Protein AF-A0A5J9UPJ2-F1 (afdb_monomer)

InterPro domains:
  IPR001810 F-box domain [PF12937] (8-44)
  IPR005174 KIB1-4, beta-propeller [PF03478] (71-139)
  IPR036047 F-box-like domain superfamily [SSF81383] (5-62)

Radius of gyration: 21.38 Å; Cα contacts (8 Å, |Δi|>4): 273; chains: 1; bounding box: 47×38×75 Å

Solvent-accessible surface area (backbone atoms only — not comparable to full-atom values): 10793 Å² total; per-residue (Å²): 133,81,81,78,72,81,67,75,76,76,54,58,64,70,59,48,29,55,54,51,66,74,45,52,73,72,53,45,56,56,47,40,67,72,42,72,60,46,30,53,26,54,65,73,45,75,53,72,90,72,83,67,67,82,61,49,76,48,64,62,90,85,49,92,49,74,36,46,33,39,38,35,31,73,89,74,73,45,76,46,82,36,68,44,56,84,77,31,69,87,71,34,49,82,69,49,72,57,69,71,31,34,38,28,24,44,70,76,36,29,39,31,39,36,26,73,83,71,36,48,72,45,77,50,76,49,57,63,72,41,94,48,33,46,78,48,66,49,100,86,67,48,60,31,33,40,34,54,75,85,57,98,53,100,58,88,66,81,58,49,76,30,50,27,70,56,42,40,47,65,76,67,63,61,68,73,97,76,132

Mean predicted aligned error: 8.74 Å

Secondary structure (DSSP, 8-state):
-------GGGS-HHHHHHHHHTS-HHHHHHHTTT-HHHHHHHHT---------PPEEE--TT-S-TTEEEEEETTTTEEEEEEPPSSPGGGSEEEEEETTEEEEE-TT--EEEE-TTT--EEEPPPGGGSTTEEEEE-TT--EEEEE----SSS--PPPEEEEHHHHHHHHHS---S--

Foldseek 3Di:
DDPPDPPPLPDDLVVLLVVLQPDDPVVLLVQLPPDDSSVVSSVVDQHDPPPDQDWDKADDPPPPDQFWIWIAGPVVRDIDIFGADPPGQVQWDFQDDDRQWTWTAHLQRWIKIARRSNNDIDTDPGPCVPPQWDWDADPVRFIKIFGFDPDPDPDRDGTDIDGRVVVNCVVRVDDDPDD

Sequence (179 aa):
MAAAFPDWAGLPPEMLVTVMQSLGFPDLFRAGTVCASWHAACADVRFPITDASPCLLYSARDDNDASTATLYSPSSGANFRVRLPDPPLRSRALVGSAHGWLATADEASNLHLVNPLTGAQLALPPVTALYHVESFLDDAGNLMYRVQENGYLDNEEDPVLYPAQELRLVLYYSLPPYI

Structure (mmCIF, N/CA/C/O backbone):
data_AF-A0A5J9UPJ2-F1
#
_entry.id   AF-A0A5J9UPJ2-F1
#
loop_
_atom_site.group_PDB
_atom_site.id
_atom_site.type_symbol
_atom_site.label_atom_id
_atom_site.label_alt_id
_atom_site.label_comp_id
_atom_site.label_asym_id
_atom_site.label_entity_id
_atom_site.label_seq_id
_atom_site.pdbx_PDB_ins_code
_atom_site.Cartn_x
_atom_site.Cartn_y
_atom_site.Cartn_z
_atom_site.occupancy
_atom_site.B_iso_or_equiv
_atom_site.auth_seq_id
_atom_site.auth_comp_id
_atom_site.auth_asym_id
_atom_site.auth_atom_id
_atom_site.pdbx_PDB_model_num
ATOM 1 N N . MET A 1 1 ? -27.94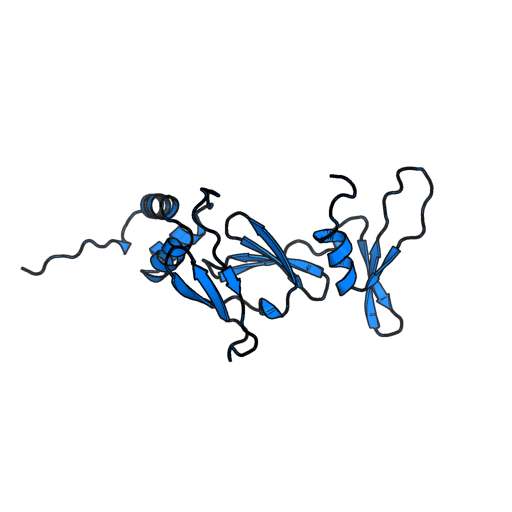0 -10.641 41.178 1.00 41.84 1 MET A N 1
ATOM 2 C CA . MET A 1 1 ? -28.480 -10.209 39.873 1.00 41.84 1 MET A CA 1
ATOM 3 C C . MET A 1 1 ? -27.283 -9.770 39.047 1.00 41.84 1 MET A C 1
ATOM 5 O O . MET A 1 1 ? -26.666 -8.778 39.407 1.00 41.84 1 MET A O 1
ATOM 9 N N . ALA A 1 2 ? -26.839 -10.576 38.080 1.00 46.69 2 ALA A N 1
ATOM 10 C CA . ALA A 1 2 ? -25.716 -10.193 37.225 1.00 46.69 2 ALA A CA 1
ATOM 11 C C . ALA A 1 2 ? -26.192 -9.066 36.301 1.00 46.69 2 ALA A C 1
ATOM 13 O O . ALA A 1 2 ? -27.260 -9.193 35.703 1.00 46.69 2 ALA A O 1
ATOM 14 N N . ALA A 1 3 ? -25.455 -7.958 36.231 1.00 51.34 3 ALA A N 1
ATOM 15 C CA . ALA A 1 3 ? -25.744 -6.911 35.263 1.00 51.34 3 ALA A CA 1
ATOM 16 C C . ALA A 1 3 ? -25.611 -7.522 33.862 1.00 51.34 3 ALA A C 1
ATOM 18 O O . ALA A 1 3 ? -24.533 -7.984 33.490 1.00 51.34 3 ALA A O 1
ATOM 19 N N . ALA A 1 4 ? -26.716 -7.585 33.118 1.00 65.19 4 ALA A N 1
ATOM 20 C CA . ALA A 1 4 ? -26.668 -7.908 31.703 1.00 65.19 4 ALA A CA 1
ATOM 21 C C . ALA A 1 4 ? -25.923 -6.756 31.027 1.00 65.19 4 ALA A C 1
ATOM 23 O O . ALA A 1 4 ? -26.434 -5.637 30.959 1.00 65.19 4 ALA A O 1
ATOM 24 N N . PHE A 1 5 ? -24.679 -6.999 30.621 1.00 63.06 5 PHE A N 1
ATOM 25 C CA . PHE A 1 5 ? -23.947 -6.028 29.825 1.00 63.06 5 PHE A CA 1
ATOM 26 C C . PHE A 1 5 ? -24.731 -5.796 28.528 1.00 63.06 5 PHE A C 1
ATOM 28 O O . PHE A 1 5 ? -25.171 -6.776 27.921 1.00 63.06 5 PHE A O 1
ATOM 35 N N . PRO A 1 6 ? -24.946 -4.535 28.116 1.00 70.31 6 PRO A N 1
ATOM 36 C CA . PRO A 1 6 ? -25.567 -4.256 26.832 1.00 70.31 6 PRO A CA 1
ATOM 37 C C . PRO A 1 6 ? -24.761 -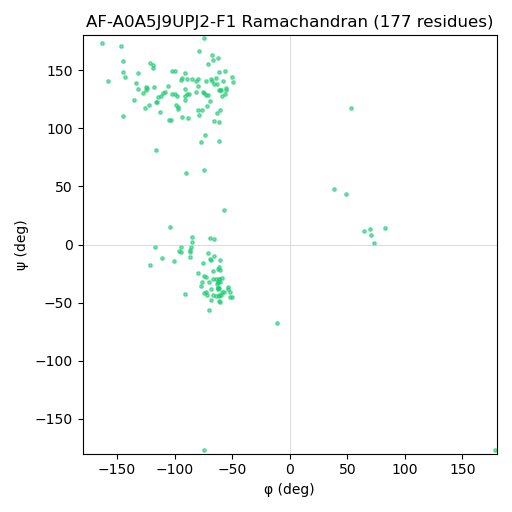4.935 25.722 1.00 70.31 6 PRO A C 1
ATOM 39 O O . PRO A 1 6 ? -23.536 -4.799 25.678 1.00 70.31 6 PRO A O 1
ATOM 42 N N . ASP A 1 7 ? -25.438 -5.679 24.849 1.00 78.25 7 ASP A N 1
ATOM 43 C CA . ASP A 1 7 ? -24.803 -6.308 23.695 1.00 78.25 7 ASP A CA 1
ATOM 44 C C . ASP A 1 7 ? -24.565 -5.259 22.601 1.00 78.25 7 ASP A C 1
ATOM 46 O O . ASP A 1 7 ? -25.398 -5.023 21.726 1.00 78.25 7 ASP A O 1
ATOM 50 N N . TRP A 1 8 ? -23.408 -4.604 22.672 1.00 79.12 8 TRP A N 1
ATOM 51 C CA . TRP A 1 8 ? -22.966 -3.625 21.678 1.00 79.12 8 TRP A CA 1
ATOM 52 C C . TRP A 1 8 ? -22.618 -4.255 20.321 1.00 79.12 8 TRP A C 1
ATOM 54 O O . TRP 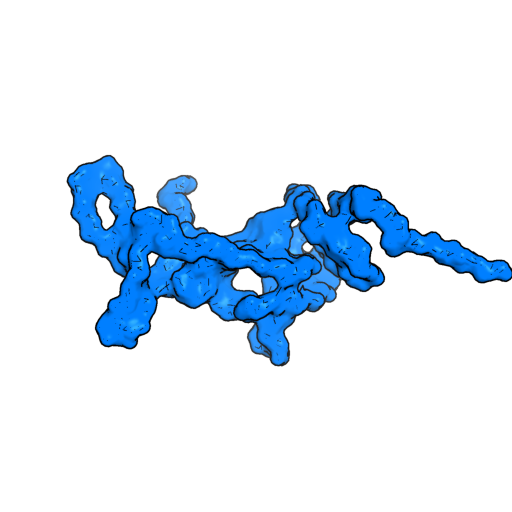A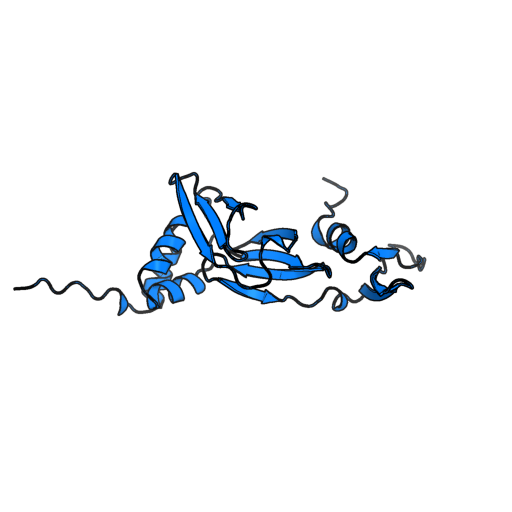 1 8 ? -22.448 -3.518 19.346 1.00 79.12 8 TRP A O 1
ATOM 64 N N . ALA A 1 9 ? -22.504 -5.588 20.237 1.00 76.62 9 ALA A N 1
ATOM 65 C CA . ALA A 1 9 ? -22.284 -6.287 18.974 1.00 76.62 9 ALA A CA 1
ATOM 66 C C . ALA A 1 9 ? -23.585 -6.439 18.168 1.00 76.62 9 ALA A C 1
ATOM 68 O O . ALA A 1 9 ? -23.515 -6.523 16.942 1.00 76.62 9 ALA A O 1
ATOM 69 N N . GLY A 1 10 ? -24.742 -6.421 18.842 1.00 80.25 10 GLY A N 1
ATOM 70 C CA . GLY A 1 10 ? -26.081 -6.483 18.248 1.00 80.25 10 GLY A CA 1
ATOM 71 C C . GLY A 1 10 ? -26.657 -5.139 17.788 1.00 80.25 10 GLY A C 1
ATOM 72 O O . GLY A 1 10 ? -27.829 -5.079 17.414 1.00 80.25 10 GLY A O 1
ATOM 73 N N . LEU A 1 11 ? -25.874 -4.053 17.828 1.00 85.19 11 LEU A N 1
ATOM 74 C CA . LEU A 1 11 ? -26.306 -2.765 17.288 1.00 85.19 11 LEU A CA 1
ATOM 75 C C . LEU A 1 11 ? -26.522 -2.847 15.768 1.00 85.19 11 LEU A C 1
ATOM 77 O O . LEU A 1 11 ? -25.735 -3.497 15.074 1.00 85.19 11 LEU A O 1
ATOM 81 N N . PRO A 1 12 ? -27.531 -2.141 15.231 1.00 88.06 12 PRO A N 1
ATOM 82 C CA . PRO A 1 12 ? -27.700 -2.029 13.792 1.00 88.06 12 PRO A CA 1
ATOM 83 C C . PRO A 1 12 ? -26.459 -1.417 13.112 1.00 88.06 12 PRO A C 1
ATOM 85 O O . PRO A 1 12 ? -25.870 -0.475 13.664 1.00 88.06 12 PRO A O 1
ATOM 88 N N . PRO A 1 13 ? -26.055 -1.904 11.922 1.00 85.81 13 PRO A N 1
ATOM 89 C CA . PRO A 1 13 ? -24.860 -1.428 11.222 1.00 85.81 13 PRO A CA 1
ATOM 90 C C . PRO A 1 13 ? -24.827 0.090 11.023 1.00 85.81 13 PRO A C 1
ATOM 92 O O . PRO A 1 13 ? -23.781 0.710 11.192 1.00 85.81 13 PRO A O 1
ATOM 95 N N . GLU A 1 14 ? -25.967 0.716 10.739 1.00 86.69 14 GLU A N 1
ATOM 96 C CA . GLU A 1 14 ? -26.080 2.162 10.543 1.00 86.69 14 GLU A CA 1
ATOM 97 C C . GLU A 1 14 ? -25.728 2.971 11.801 1.00 86.69 14 GLU A C 1
ATOM 99 O O . GLU A 1 14 ? -25.122 4.045 11.708 1.00 86.69 14 GLU A O 1
ATOM 104 N N . MET A 1 15 ? -26.039 2.444 12.990 1.00 89.38 15 MET A N 1
ATOM 105 C CA . MET A 1 15 ? -25.668 3.084 14.252 1.00 89.38 15 MET A CA 1
ATOM 106 C C . MET A 1 15 ? -24.170 2.949 14.501 1.00 89.38 15 MET A C 1
ATOM 108 O O . MET A 1 15 ? -23.534 3.916 14.920 1.00 89.38 15 MET A O 1
ATOM 112 N N . LEU A 1 16 ? -23.595 1.780 14.197 1.00 89.06 16 LEU A N 1
ATOM 113 C CA . LEU A 1 16 ? -22.151 1.575 14.283 1.00 89.06 16 LEU A CA 1
ATOM 114 C C . LEU A 1 16 ? -21.418 2.528 13.341 1.00 89.06 16 LEU A C 1
ATOM 116 O O . LEU A 1 16 ? -20.543 3.254 13.797 1.00 89.06 16 LEU A O 1
ATOM 120 N N . VAL A 1 17 ? -21.820 2.614 12.071 1.00 87.56 17 VAL A N 1
ATOM 121 C CA . VAL A 1 17 ? -21.219 3.545 11.101 1.00 87.56 17 VAL A CA 1
ATOM 122 C C . VAL A 1 17 ? -21.302 4.993 11.593 1.00 87.56 17 VAL A C 1
ATOM 124 O O . VAL A 1 17 ? -20.312 5.715 11.502 1.00 87.56 17 VAL A O 1
ATOM 127 N N . THR A 1 18 ? -22.428 5.404 12.187 1.00 88.25 18 THR A N 1
ATOM 128 C CA . THR A 1 18 ? -22.584 6.752 12.766 1.00 88.25 18 THR A CA 1
ATOM 129 C C . THR A 1 18 ? -21.591 7.006 13.904 1.00 88.25 18 THR A C 1
ATOM 131 O O . THR A 1 18 ? -20.967 8.066 13.957 1.00 88.25 18 THR A O 1
ATOM 134 N N . VAL A 1 19 ? -21.399 6.031 14.800 1.00 88.31 19 VAL A N 1
ATOM 135 C CA . VAL A 1 19 ? -20.384 6.119 15.863 1.00 88.31 19 VAL A CA 1
ATOM 136 C C . VAL A 1 19 ? -18.992 6.226 15.248 1.00 88.31 19 VAL A C 1
ATOM 138 O O . VAL A 1 19 ? -18.243 7.131 15.605 1.00 88.31 19 VAL A O 1
ATOM 141 N N . MET A 1 20 ? -18.656 5.367 14.285 1.00 87.56 20 MET A N 1
ATOM 142 C CA . MET A 1 20 ? -17.335 5.361 13.657 1.00 87.56 20 MET A CA 1
ATOM 143 C C . MET A 1 20 ? -17.035 6.677 12.920 1.00 87.56 20 MET A C 1
ATOM 145 O O . MET A 1 20 ? -15.928 7.193 13.019 1.00 87.56 20 MET A O 1
ATOM 149 N N . GLN A 1 21 ? -18.021 7.285 12.256 1.00 85.69 21 GLN A N 1
ATOM 150 C CA . GLN A 1 21 ? -17.876 8.596 11.606 1.00 85.69 21 GLN A CA 1
ATOM 151 C C . GLN A 1 21 ? -17.548 9.738 12.583 1.00 85.69 21 GLN A C 1
ATOM 153 O O . GLN A 1 21 ? -17.025 10.765 12.156 1.00 85.69 21 GLN A O 1
ATOM 158 N N . SER A 1 22 ? -17.844 9.572 13.876 1.00 84.69 22 SER A N 1
ATOM 159 C CA . SER A 1 22 ? -17.496 10.546 14.920 1.00 84.69 22 SER A CA 1
ATOM 160 C C . SER A 1 22 ? -16.089 10.358 15.501 1.00 84.69 22 SER A C 1
ATOM 162 O O . SER A 1 22 ? -15.613 11.223 16.237 1.00 84.69 22 SER A O 1
ATOM 164 N N . LEU A 1 23 ? -15.424 9.239 15.190 1.00 82.50 23 LEU A N 1
ATOM 165 C CA . LEU A 1 23 ? -14.106 8.902 15.718 1.00 82.50 23 LEU A CA 1
ATOM 166 C C . LEU A 1 23 ? -12.989 9.455 14.830 1.00 82.50 23 LEU A C 1
ATOM 168 O O . LEU A 1 23 ? -13.052 9.414 13.601 1.00 82.50 23 LEU A O 1
ATOM 172 N N . GLY A 1 24 ? -11.914 9.918 15.469 1.00 79.44 24 GLY A N 1
ATOM 173 C CA . GLY A 1 24 ? -10.673 10.235 14.771 1.00 79.44 24 GLY A CA 1
ATOM 174 C C . GLY A 1 24 ? -9.993 8.976 14.224 1.00 79.44 24 GLY A C 1
ATOM 175 O O . GLY A 1 24 ? -10.246 7.858 14.677 1.00 79.44 24 GLY A O 1
ATOM 176 N N . PHE A 1 25 ? -9.062 9.160 13.283 1.00 78.62 25 PHE A N 1
ATOM 177 C CA . PHE A 1 25 ? -8.347 8.046 12.649 1.00 78.62 25 PHE A CA 1
ATOM 178 C C . PHE A 1 25 ? -7.705 7.060 13.650 1.00 78.62 25 PHE A C 1
ATOM 180 O O . PHE A 1 25 ? -7.919 5.863 13.484 1.00 78.62 25 PHE A O 1
ATOM 187 N N . PRO A 1 26 ? -7.003 7.488 14.725 1.00 81.81 26 PRO A N 1
ATOM 188 C CA . PRO A 1 26 ? -6.444 6.559 15.718 1.00 81.81 26 PRO A CA 1
ATOM 189 C C . PRO A 1 26 ? -7.497 5.738 16.471 1.00 81.81 26 PRO A C 1
ATOM 191 O O . PRO A 1 26 ? -7.274 4.568 16.785 1.00 81.81 26 PRO A O 1
ATOM 194 N N . ASP A 1 27 ? -8.640 6.346 16.781 1.00 84.69 27 ASP A N 1
ATOM 195 C CA . ASP A 1 27 ? -9.693 5.705 17.569 1.00 84.69 27 ASP A CA 1
ATOM 196 C C . ASP A 1 27 ? -10.445 4.657 16.751 1.00 84.69 27 ASP A C 1
ATOM 198 O O . ASP A 1 27 ? -10.895 3.652 17.301 1.00 84.69 27 ASP A O 1
ATOM 202 N N . LEU A 1 28 ? -10.483 4.816 15.427 1.00 85.12 28 LEU A N 1
ATOM 203 C CA . LEU A 1 28 ? -11.007 3.800 14.519 1.00 85.12 28 LEU A CA 1
ATOM 204 C C . LEU A 1 28 ? -10.200 2.498 14.571 1.00 85.12 28 LEU A C 1
ATOM 206 O O . LEU A 1 28 ? -10.797 1.423 14.578 1.00 85.12 28 LEU A O 1
ATOM 210 N N . PHE A 1 29 ? -8.870 2.561 14.709 1.00 83.75 29 PHE A N 1
ATOM 211 C CA . PHE A 1 29 ? -8.059 1.349 14.906 1.00 83.75 29 PHE A CA 1
ATOM 212 C C . PHE A 1 29 ? -8.432 0.623 16.193 1.00 83.75 29 PHE A C 1
ATOM 214 O O . PHE A 1 29 ? -8.465 -0.603 16.220 1.00 83.75 29 PHE A O 1
ATOM 221 N N . ARG A 1 30 ? -8.750 1.364 17.259 1.00 86.56 30 ARG A N 1
ATOM 222 C CA . ARG A 1 30 ? -9.201 0.769 18.524 1.00 86.56 30 ARG A CA 1
ATOM 223 C C . ARG A 1 30 ? -10.579 0.142 18.358 1.00 86.56 30 ARG A C 1
ATOM 225 O O . ARG A 1 30 ? -10.770 -1.014 18.731 1.00 86.56 30 ARG A O 1
ATOM 232 N N . ALA A 1 31 ? -11.508 0.872 17.750 1.00 87.94 31 ALA A N 1
ATOM 233 C CA . ALA A 1 31 ? -12.870 0.416 17.509 1.00 87.94 31 ALA A CA 1
ATOM 234 C C . ALA A 1 31 ? -12.906 -0.865 16.655 1.00 87.94 31 ALA A C 1
ATOM 236 O O . ALA A 1 31 ? -13.610 -1.817 16.994 1.00 87.94 31 ALA A O 1
ATOM 237 N N . GLY A 1 32 ? -12.059 -0.945 15.625 1.00 85.25 32 GLY A N 1
ATOM 238 C CA . GLY A 1 32 ? -11.932 -2.117 14.760 1.00 85.25 32 GLY A CA 1
ATOM 239 C C . GLY A 1 32 ? -11.395 -3.379 15.447 1.00 85.25 32 GLY A C 1
ATOM 240 O O . GLY A 1 32 ? -11.454 -4.449 14.848 1.00 85.25 32 GLY A O 1
ATOM 241 N N . THR A 1 33 ? -10.894 -3.290 16.685 1.00 84.94 33 THR A N 1
ATOM 242 C CA . THR A 1 33 ? -10.429 -4.454 17.471 1.00 84.94 33 THR A CA 1
ATOM 243 C C . THR A 1 33 ? -11.471 -4.999 18.449 1.00 84.94 33 THR A C 1
ATOM 245 O O . THR A 1 33 ? -11.232 -6.031 19.071 1.00 84.94 33 THR A O 1
ATOM 248 N N . VAL A 1 34 ? -12.628 -4.339 18.590 1.00 87.19 34 VAL A N 1
AT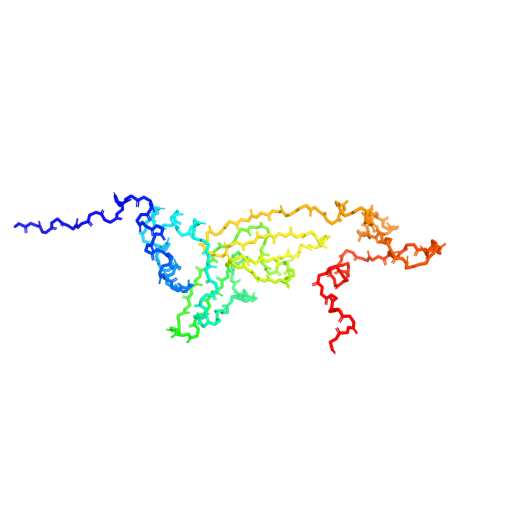OM 249 C CA . VAL A 1 34 ? -13.655 -4.709 19.579 1.00 87.19 34 VAL A CA 1
ATOM 250 C C . VAL A 1 34 ? -14.340 -6.025 19.210 1.00 87.19 34 VAL A C 1
ATOM 252 O O . VAL A 1 34 ? -14.372 -6.959 20.009 1.00 87.19 34 VAL A O 1
ATOM 255 N N . CYS A 1 35 ? -14.915 -6.101 18.008 1.00 87.25 35 CYS A N 1
ATOM 256 C CA . CYS A 1 35 ? -15.571 -7.297 17.480 1.00 87.25 35 CYS A CA 1
ATOM 257 C C . CYS A 1 35 ? -15.744 -7.201 15.953 1.00 87.25 35 CYS A C 1
ATOM 259 O O . CYS A 1 35 ? -15.498 -6.153 15.355 1.00 87.25 35 CYS A O 1
ATOM 261 N N . ALA A 1 36 ? -16.199 -8.286 15.317 1.00 87.06 36 ALA A N 1
ATOM 262 C CA . ALA A 1 36 ? -16.342 -8.357 13.861 1.00 87.06 36 ALA A CA 1
ATOM 263 C C . ALA A 1 36 ? -17.334 -7.329 13.282 1.00 87.06 36 ALA A C 1
ATOM 265 O O . ALA A 1 36 ? -17.062 -6.770 12.223 1.00 87.06 36 ALA A O 1
ATOM 266 N N . SER A 1 37 ? -18.452 -7.041 13.965 1.00 87.88 37 SER A N 1
ATOM 267 C CA . SER A 1 37 ? -19.432 -6.051 13.484 1.00 87.88 37 SER A CA 1
ATOM 268 C C . SER A 1 37 ? -18.878 -4.627 13.527 1.00 87.88 37 SER A C 1
ATOM 270 O O . SER A 1 37 ? -19.070 -3.860 12.588 1.00 87.88 37 SER A O 1
ATOM 272 N N . TRP A 1 38 ? -18.114 -4.296 14.568 1.00 89.25 38 TRP A N 1
ATOM 273 C CA . TRP A 1 38 ? -17.413 -3.016 14.675 1.00 89.25 38 TRP A CA 1
ATOM 274 C C . TRP A 1 38 ? -16.315 -2.884 13.618 1.00 89.25 38 TRP A C 1
ATOM 276 O O . TRP A 1 38 ? -16.224 -1.850 12.962 1.00 89.25 38 TRP A O 1
ATOM 286 N N . HIS A 1 39 ? -15.533 -3.944 13.399 1.00 86.31 39 HIS A N 1
ATOM 287 C CA . HIS A 1 39 ? -14.516 -3.973 12.349 1.00 86.31 39 HIS A CA 1
ATOM 288 C C . HIS A 1 39 ? -15.122 -3.774 10.952 1.00 86.31 39 HIS A C 1
ATOM 290 O O . HIS A 1 39 ? -14.598 -2.996 10.159 1.00 86.31 39 HIS A O 1
ATOM 296 N N . ALA A 1 40 ? -16.252 -4.427 10.665 1.00 85.94 40 ALA A N 1
ATOM 297 C CA . ALA A 1 40 ? -16.972 -4.243 9.409 1.00 85.94 40 ALA A CA 1
ATOM 298 C C . ALA A 1 40 ? -17.458 -2.794 9.244 1.00 85.94 40 ALA A C 1
ATOM 300 O O . ALA A 1 40 ? -17.231 -2.190 8.201 1.00 85.94 40 ALA A O 1
ATOM 301 N N . ALA A 1 41 ? -18.028 -2.196 10.295 1.00 87.19 41 ALA A N 1
ATOM 302 C CA . ALA A 1 41 ? -18.487 -0.809 10.254 1.00 87.19 41 ALA A CA 1
ATOM 303 C C . ALA A 1 41 ? -17.347 0.193 9.996 1.00 87.19 41 ALA A C 1
ATOM 305 O O . ALA A 1 41 ? -17.568 1.204 9.333 1.00 87.19 41 ALA A O 1
ATOM 306 N N . CYS A 1 42 ? -16.122 -0.085 10.462 1.00 83.38 42 CYS A N 1
ATOM 307 C CA . CYS A 1 42 ? -14.945 0.731 10.152 1.00 83.38 42 CYS A CA 1
ATOM 308 C C . CYS A 1 42 ? -14.622 0.782 8.647 1.00 83.38 42 CYS A C 1
ATOM 310 O O . CYS A 1 42 ? -14.073 1.782 8.185 1.00 83.38 42 CYS A O 1
ATOM 312 N N . ALA A 1 43 ? -14.950 -0.266 7.882 1.00 78.81 43 ALA A N 1
ATOM 313 C CA . ALA A 1 43 ? -14.698 -0.320 6.441 1.00 78.81 43 ALA A CA 1
ATOM 314 C C . ALA A 1 43 ? -15.633 0.588 5.628 1.00 78.81 43 ALA A C 1
ATOM 316 O O . ALA A 1 43 ? -15.240 1.087 4.574 1.00 78.81 43 ALA A O 1
ATOM 317 N N . ASP A 1 44 ? -16.838 0.832 6.143 1.00 79.56 44 ASP A N 1
ATOM 318 C CA . ASP A 1 44 ? -17.868 1.637 5.481 1.00 79.56 44 ASP A CA 1
ATOM 319 C C . ASP A 1 44 ? -17.734 3.141 5.771 1.00 79.56 44 ASP A C 1
ATOM 321 O O . ASP A 1 44 ? -18.432 3.975 5.181 1.00 79.56 44 ASP A O 1
ATOM 325 N N . VAL A 1 45 ? -16.814 3.524 6.662 1.00 77.88 45 VAL A N 1
ATOM 326 C CA . VAL A 1 45 ? -16.557 4.930 6.967 1.00 77.88 45 VAL A CA 1
ATOM 327 C C . VAL A 1 45 ? -15.752 5.572 5.851 1.00 77.88 45 VAL A C 1
ATOM 329 O O . VAL A 1 45 ? -14.575 5.288 5.635 1.00 77.88 45 VAL A O 1
ATOM 332 N N . ARG A 1 46 ? -16.370 6.548 5.189 1.00 71.69 46 ARG A N 1
ATOM 333 C CA . ARG A 1 46 ? -15.625 7.551 4.432 1.00 71.69 46 ARG A CA 1
ATOM 334 C C . ARG A 1 46 ? -15.077 8.565 5.412 1.00 71.69 46 ARG A C 1
ATOM 336 O O . ARG A 1 46 ? -15.850 9.323 5.983 1.00 71.69 46 ARG A O 1
ATOM 343 N N . PHE A 1 47 ? -13.763 8.577 5.584 1.00 68.38 47 PHE A N 1
ATOM 344 C CA . PHE A 1 47 ? -13.088 9.522 6.461 1.00 68.38 47 PHE A CA 1
ATOM 345 C C . PHE A 1 47 ? -13.317 10.943 5.939 1.00 68.38 47 PHE A C 1
ATOM 347 O O . PHE A 1 47 ? -12.809 11.289 4.858 1.00 68.38 47 PHE A O 1
ATOM 354 N N . PRO A 1 48 ? -14.056 11.783 6.680 1.00 54.47 48 PRO A N 1
ATOM 355 C CA . PRO A 1 48 ? -13.936 13.211 6.500 1.00 54.47 48 PRO A CA 1
ATOM 356 C C . PRO A 1 48 ? -12.485 13.547 6.850 1.00 54.47 48 PRO A C 1
ATOM 358 O O . PRO A 1 48 ? -11.975 13.095 7.876 1.00 54.47 48 PRO A O 1
ATOM 361 N N . ILE A 1 49 ? -11.797 14.334 6.024 1.00 54.94 49 ILE A N 1
ATOM 362 C CA . ILE A 1 49 ? -10.525 14.942 6.436 1.00 54.94 49 ILE A CA 1
ATOM 363 C C . ILE A 1 49 ? -10.890 16.079 7.403 1.00 54.94 49 ILE A C 1
ATOM 365 O O . ILE A 1 49 ? -10.738 17.256 7.105 1.00 54.94 49 ILE A O 1
ATOM 369 N N . THR A 1 50 ? -11.481 15.735 8.546 1.00 55.31 50 THR A N 1
ATOM 370 C CA . THR A 1 50 ? -11.777 16.659 9.643 1.00 55.31 50 THR A CA 1
ATOM 371 C C . THR A 1 50 ? -10.575 16.660 10.572 1.00 55.31 50 THR A C 1
ATOM 373 O O . THR A 1 50 ? -10.633 16.185 11.698 1.00 55.31 50 THR A O 1
ATOM 376 N N . ASP A 1 51 ? -9.448 17.081 10.005 1.00 52.88 51 ASP A N 1
ATOM 377 C CA . ASP A 1 51 ? -8.343 17.781 10.661 1.00 52.88 51 ASP A CA 1
ATOM 378 C C . ASP A 1 51 ? -7.947 17.342 12.089 1.00 52.88 51 ASP A C 1
ATOM 380 O O . ASP A 1 51 ? -7.774 18.155 12.994 1.00 52.88 51 ASP A O 1
ATOM 384 N N . ALA A 1 52 ? -7.785 16.038 12.318 1.00 58.50 52 ALA A N 1
ATOM 385 C CA . ALA A 1 52 ? -7.394 15.502 13.618 1.00 58.50 52 ALA A CA 1
ATOM 386 C C . ALA A 1 52 ? -6.030 14.814 13.529 1.00 58.50 52 ALA A C 1
ATOM 388 O O . ALA A 1 52 ? -5.960 13.596 13.442 1.00 58.50 52 ALA A O 1
ATOM 389 N N . SER A 1 53 ? -4.965 15.624 13.576 1.00 67.94 53 SER A N 1
ATOM 390 C CA . SER A 1 53 ? -3.551 15.251 13.762 1.00 67.94 53 SER A CA 1
ATOM 391 C C . SER A 1 53 ? -2.992 14.180 12.797 1.00 67.94 53 SER A C 1
ATOM 393 O O . SER A 1 53 ? -3.405 13.018 12.834 1.00 67.94 53 SER A O 1
ATOM 395 N N . PRO A 1 54 ? -1.990 14.512 11.959 1.00 77.50 54 PRO A N 1
ATOM 396 C CA . PRO A 1 54 ? -1.417 13.538 11.035 1.00 77.50 54 PRO A CA 1
ATOM 397 C C . PRO A 1 54 ? -0.856 12.335 11.803 1.00 77.50 54 PRO A C 1
ATOM 399 O O . PRO A 1 54 ? -0.067 12.488 12.734 1.00 77.50 54 PRO A O 1
ATOM 402 N N . CYS A 1 55 ? -1.264 11.131 11.408 1.00 82.88 55 CYS A N 1
ATOM 403 C CA . CYS A 1 55 ? -0.681 9.892 11.912 1.00 82.88 55 CYS A CA 1
ATOM 404 C C . CYS A 1 55 ? 0.426 9.426 10.967 1.00 82.88 55 CYS A C 1
ATOM 406 O O . CYS A 1 55 ? 0.311 9.553 9.748 1.00 82.88 55 CYS A O 1
ATOM 408 N N . LEU A 1 56 ? 1.491 8.866 11.531 1.00 88.44 56 LEU A N 1
ATOM 409 C CA . LEU A 1 56 ? 2.620 8.348 10.771 1.00 88.44 56 LEU A CA 1
ATOM 410 C C . LEU A 1 56 ? 2.455 6.842 10.588 1.00 88.44 56 LEU A C 1
ATOM 412 O O . LEU A 1 56 ? 2.501 6.105 11.569 1.00 88.44 56 LEU A O 1
ATOM 416 N N . LEU A 1 57 ? 2.308 6.379 9.349 1.00 88.75 57 LEU A N 1
ATOM 417 C CA . LEU A 1 57 ? 2.417 4.958 9.029 1.00 88.75 57 LEU A CA 1
ATOM 418 C C . LEU A 1 57 ? 3.823 4.657 8.507 1.00 88.75 57 LEU A C 1
ATOM 420 O O . LEU A 1 57 ? 4.283 5.299 7.565 1.00 88.75 57 LEU A O 1
ATOM 424 N N . TYR A 1 58 ? 4.492 3.669 9.093 1.00 88.25 58 TYR A N 1
ATOM 425 C CA . TYR A 1 58 ? 5.824 3.241 8.671 1.00 88.25 58 TYR A CA 1
ATOM 426 C C . TYR A 1 58 ? 5.998 1.726 8.819 1.00 88.25 58 TYR A C 1
ATOM 428 O O . TYR A 1 58 ? 5.299 1.077 9.594 1.00 88.25 58 TYR A O 1
ATOM 436 N N . SER A 1 59 ? 6.944 1.149 8.080 1.00 86.19 59 SER A N 1
ATOM 437 C CA . SER A 1 59 ? 7.384 -0.241 8.251 1.00 86.19 59 SER A CA 1
ATOM 438 C C . SER A 1 59 ? 8.886 -0.216 8.519 1.00 86.19 59 SER A C 1
ATOM 440 O O . SER A 1 59 ? 9.643 0.343 7.722 1.00 86.19 59 SER A O 1
ATOM 442 N N . ALA A 1 60 ? 9.314 -0.734 9.671 1.00 76.94 60 ALA A N 1
ATOM 443 C CA . ALA A 1 60 ? 10.721 -0.730 10.051 1.00 76.94 60 ALA A CA 1
ATOM 444 C C . ALA A 1 60 ? 11.456 -1.892 9.374 1.00 76.94 60 ALA A C 1
ATOM 446 O O . ALA A 1 60 ? 10.934 -3.001 9.275 1.00 76.94 60 ALA A O 1
ATOM 447 N N . ARG A 1 61 ? 12.693 -1.654 8.928 1.00 70.44 61 ARG A N 1
ATOM 448 C CA . ARG A 1 61 ? 13.516 -2.692 8.288 1.00 70.44 61 ARG A CA 1
ATOM 449 C C . ARG A 1 61 ? 13.864 -3.839 9.243 1.00 70.44 61 ARG A C 1
ATOM 451 O O . ARG A 1 61 ? 13.992 -4.972 8.793 1.00 70.44 61 ARG A O 1
ATOM 458 N N . ASP A 1 62 ? 13.966 -3.531 10.532 1.00 71.38 62 ASP A N 1
ATOM 459 C CA . ASP A 1 62 ? 14.317 -4.484 11.588 1.00 71.38 62 ASP A CA 1
ATOM 460 C C . ASP A 1 62 ? 13.096 -5.247 12.137 1.00 71.38 62 ASP A C 1
ATOM 462 O O . ASP A 1 62 ? 13.243 -6.113 12.999 1.00 71.38 62 ASP A O 1
ATOM 466 N N . ASP A 1 63 ? 11.881 -4.956 11.650 1.00 73.75 63 ASP A N 1
ATOM 467 C CA . ASP A 1 63 ? 10.714 -5.766 11.990 1.00 73.75 63 ASP A CA 1
ATOM 468 C C . ASP A 1 63 ? 10.838 -7.146 11.330 1.00 73.75 63 ASP A C 1
ATOM 470 O O . ASP A 1 63 ? 10.899 -7.280 10.105 1.00 73.75 63 ASP A O 1
ATOM 474 N N . ASN A 1 64 ? 10.787 -8.190 12.160 1.00 73.12 64 ASN A N 1
ATOM 475 C CA . ASN A 1 64 ? 10.919 -9.589 11.743 1.00 73.12 64 ASN A CA 1
ATOM 476 C C . ASN A 1 64 ? 9.820 -10.042 10.752 1.00 73.12 64 ASN A C 1
ATOM 478 O O . ASN A 1 64 ? 9.932 -11.102 10.145 1.00 73.12 64 ASN A O 1
ATOM 482 N N . ASP A 1 65 ? 8.749 -9.252 10.598 1.00 82.81 65 ASP A N 1
ATOM 483 C CA . ASP A 1 65 ? 7.608 -9.531 9.728 1.00 82.81 65 ASP A CA 1
ATOM 484 C C . ASP A 1 65 ? 7.535 -8.545 8.544 1.00 82.81 65 ASP A C 1
ATOM 486 O O . ASP A 1 65 ? 7.280 -7.348 8.711 1.00 82.81 65 ASP A O 1
ATOM 490 N N . ALA A 1 66 ? 7.734 -9.110 7.342 1.00 82.00 66 ALA A N 1
ATOM 491 C CA . ALA A 1 66 ? 7.203 -8.685 6.035 1.00 82.00 66 ALA A CA 1
ATOM 492 C C . ALA A 1 66 ? 6.110 -7.613 6.061 1.00 82.00 66 ALA A C 1
ATOM 494 O O . ALA A 1 66 ? 6.220 -6.473 5.605 1.00 82.00 66 ALA A O 1
ATOM 495 N N . SER A 1 67 ? 5.010 -8.097 6.604 1.00 85.19 67 SER A N 1
ATOM 496 C CA . SER A 1 67 ? 3.658 -7.619 6.398 1.00 85.19 67 SER A CA 1
ATOM 497 C C . SER A 1 67 ? 3.227 -6.617 7.459 1.00 85.19 67 SER A C 1
ATOM 499 O O . SER A 1 67 ? 2.157 -6.023 7.352 1.00 85.19 67 SER A O 1
ATOM 501 N N . THR A 1 68 ? 4.044 -6.406 8.493 1.00 88.12 68 THR A N 1
ATOM 502 C CA . THR A 1 68 ? 3.681 -5.520 9.594 1.00 88.12 68 THR A CA 1
ATOM 503 C C . THR A 1 68 ? 4.085 -4.073 9.298 1.00 88.12 68 THR A C 1
ATOM 505 O O . THR A 1 68 ? 5.230 -3.763 8.951 1.00 88.12 68 THR A O 1
ATOM 508 N N . ALA A 1 69 ? 3.125 -3.170 9.481 1.00 89.44 69 ALA A N 1
ATOM 509 C CA . ALA A 1 69 ? 3.327 -1.731 9.545 1.00 89.44 69 ALA A CA 1
ATOM 510 C C . ALA A 1 69 ? 2.884 -1.206 10.917 1.00 89.44 69 ALA A C 1
ATOM 512 O O . ALA A 1 69 ? 2.037 -1.797 11.592 1.00 89.44 69 ALA A O 1
ATOM 513 N N . THR A 1 70 ? 3.460 -0.085 11.330 1.00 90.19 70 THR A N 1
ATOM 514 C CA . THR A 1 70 ? 3.112 0.608 12.567 1.00 90.19 70 THR A CA 1
ATOM 515 C C . THR A 1 70 ? 2.508 1.958 12.234 1.00 90.19 70 THR A C 1
ATOM 517 O O . THR A 1 70 ? 3.108 2.752 11.511 1.00 90.19 70 THR A O 1
ATOM 520 N N . LEU A 1 71 ? 1.325 2.215 12.785 1.00 89.25 71 LEU A N 1
ATOM 521 C CA . LEU A 1 71 ? 0.708 3.529 12.807 1.00 89.25 71 LEU A CA 1
ATOM 522 C C . LEU A 1 71 ? 1.005 4.193 14.149 1.00 89.25 71 LEU A C 1
ATOM 524 O O . LEU A 1 71 ? 0.576 3.709 15.195 1.00 89.25 71 LEU A O 1
ATOM 528 N N . TYR A 1 72 ? 1.700 5.318 14.110 1.00 89.56 72 TYR A N 1
ATOM 529 C CA . TYR A 1 72 ? 1.938 6.170 15.260 1.00 89.56 72 TYR A CA 1
ATOM 530 C C . TYR A 1 72 ? 1.005 7.378 15.217 1.00 89.56 72 TYR A C 1
ATOM 532 O O . TYR A 1 72 ? 0.924 8.080 14.208 1.00 89.56 72 TYR A O 1
ATOM 540 N N . SER A 1 73 ? 0.311 7.624 16.324 1.00 87.12 73 SER A N 1
ATOM 541 C CA . SER A 1 73 ? -0.552 8.788 16.513 1.00 87.12 73 SER A CA 1
ATOM 542 C C . SER A 1 73 ? 0.149 9.786 17.440 1.00 87.12 73 SER A C 1
ATOM 544 O O . SER A 1 73 ? 0.211 9.541 18.647 1.00 87.12 73 SER A O 1
ATOM 546 N N . PRO A 1 74 ? 0.649 10.928 16.929 1.00 86.00 74 PRO A N 1
ATOM 547 C CA . PRO A 1 74 ? 1.299 11.941 17.760 1.00 86.00 74 PRO A CA 1
ATOM 548 C C . PRO A 1 74 ? 0.369 12.548 18.814 1.00 86.00 74 PRO A C 1
ATOM 550 O O . PRO A 1 74 ? 0.819 12.887 19.903 1.00 86.00 74 PRO A O 1
ATOM 553 N N . SER A 1 75 ? -0.929 12.657 18.513 1.00 82.12 75 SER A N 1
ATOM 554 C CA . SER A 1 75 ? -1.931 13.206 19.434 1.00 82.12 75 SER A CA 1
ATOM 555 C C . SER A 1 75 ? -2.168 12.335 20.669 1.00 82.12 75 SER A C 1
ATOM 557 O O . SER A 1 75 ? -2.495 12.863 21.728 1.00 82.12 75 SER A O 1
ATOM 559 N N . SER A 1 76 ? -1.998 11.015 20.549 1.00 82.31 76 SER A N 1
ATOM 560 C CA . SER A 1 76 ? -2.218 10.062 21.646 1.00 82.31 76 SER A CA 1
ATOM 561 C C . SER A 1 76 ? -0.937 9.412 22.176 1.00 82.31 76 SER A C 1
ATOM 563 O O . SER A 1 76 ? -0.979 8.736 23.203 1.00 82.31 76 SER A O 1
ATOM 565 N N . GLY A 1 77 ? 0.189 9.567 21.473 1.00 86.50 77 GLY A N 1
ATOM 566 C CA . GLY A 1 77 ? 1.436 8.847 21.746 1.00 86.50 77 GLY A CA 1
ATOM 567 C C . GLY A 1 77 ? 1.339 7.330 21.533 1.00 86.50 77 GLY A C 1
ATOM 568 O O . GLY A 1 77 ? 2.225 6.594 21.964 1.00 86.50 77 GLY A O 1
ATOM 569 N N . ALA A 1 78 ? 0.262 6.840 20.911 1.00 86.94 78 ALA A N 1
ATOM 570 C CA . ALA A 1 78 ? 0.000 5.414 20.758 1.00 86.94 78 ALA A CA 1
ATOM 571 C C . ALA A 1 78 ? 0.581 4.849 19.454 1.00 86.94 78 ALA A C 1
ATOM 573 O O . ALA A 1 78 ? 0.591 5.516 18.417 1.00 86.94 78 ALA A O 1
ATOM 574 N N . ASN A 1 79 ? 0.995 3.581 19.517 1.00 89.50 79 ASN A N 1
ATOM 575 C CA . ASN A 1 79 ? 1.388 2.774 18.367 1.00 89.50 79 ASN A CA 1
ATOM 576 C C . ASN A 1 79 ? 0.348 1.679 18.124 1.00 89.50 79 ASN A C 1
ATOM 578 O O . ASN A 1 79 ? 0.023 0.918 19.038 1.00 89.50 79 ASN A O 1
ATOM 582 N N . PHE A 1 80 ? -0.113 1.555 16.885 1.00 87.38 80 PHE A N 1
ATOM 583 C CA . PHE A 1 80 ? -0.992 0.481 16.437 1.00 87.38 80 PHE A CA 1
ATOM 584 C C . PHE A 1 80 ? -0.247 -0.363 15.409 1.00 87.38 80 PHE A C 1
ATOM 586 O O . PHE A 1 80 ? 0.229 0.161 14.403 1.00 87.38 80 PHE A O 1
ATOM 593 N N . ARG A 1 81 ? -0.121 -1.668 15.664 1.00 88.62 81 ARG A N 1
ATOM 594 C CA . ARG A 1 81 ? 0.477 -2.601 14.702 1.00 88.62 81 ARG A CA 1
ATOM 595 C C . ARG A 1 81 ? -0.612 -3.143 13.795 1.00 88.62 81 ARG A C 1
ATOM 597 O O . ARG A 1 81 ? -1.633 -3.631 14.272 1.00 88.62 81 ARG A O 1
ATOM 604 N N . VAL A 1 82 ? -0.361 -3.070 12.500 1.00 86.94 82 VAL A N 1
ATOM 605 C CA . VAL A 1 82 ? -1.289 -3.479 11.453 1.00 86.94 82 VAL A CA 1
ATOM 606 C C . VAL A 1 82 ? -0.582 -4.498 10.578 1.00 86.94 82 VAL A C 1
ATOM 608 O O . VAL A 1 82 ? 0.564 -4.284 10.184 1.00 86.94 82 VAL A O 1
ATOM 611 N N . ARG A 1 83 ? -1.271 -5.592 10.254 1.00 87.44 83 ARG A N 1
ATOM 612 C CA . ARG A 1 83 ? -0.833 -6.498 9.193 1.00 87.44 83 ARG A CA 1
ATOM 613 C C . ARG A 1 83 ? -1.456 -6.072 7.877 1.00 87.44 83 ARG A C 1
ATOM 615 O O . ARG A 1 83 ? -2.674 -5.954 7.780 1.00 87.44 83 ARG A O 1
ATOM 622 N N . LEU A 1 84 ? -0.606 -5.836 6.893 1.00 88.12 84 LEU A N 1
ATOM 623 C CA . LEU A 1 84 ? -0.985 -5.469 5.541 1.00 88.12 84 LEU A CA 1
ATOM 624 C C . LEU A 1 84 ? -0.859 -6.690 4.621 1.00 88.12 84 LEU A C 1
ATOM 626 O O . LEU A 1 84 ? -0.014 -7.551 4.866 1.00 88.12 84 LEU A O 1
ATOM 630 N N . PRO A 1 85 ? -1.692 -6.781 3.578 1.00 87.19 85 PRO A N 1
ATOM 631 C CA . PRO A 1 85 ? -1.627 -7.875 2.619 1.00 87.19 85 PRO A CA 1
ATOM 632 C C . PRO A 1 85 ? -0.335 -7.839 1.796 1.00 87.19 85 PRO A C 1
ATOM 634 O O . PRO A 1 85 ? 0.307 -6.798 1.642 1.00 87.19 85 PRO A O 1
ATOM 637 N N . ASP A 1 86 ? 0.018 -8.991 1.231 1.00 85.50 86 ASP A N 1
ATOM 638 C CA . ASP A 1 86 ? 1.128 -9.104 0.291 1.00 85.50 86 ASP A CA 1
ATOM 639 C C . ASP A 1 86 ? 0.805 -8.457 -1.076 1.00 85.50 86 ASP A C 1
ATOM 641 O O . ASP A 1 86 ? -0.360 -8.385 -1.488 1.00 85.50 86 ASP A O 1
ATOM 645 N N . PRO A 1 87 ? 1.825 -8.036 -1.849 1.00 85.81 87 PRO A N 1
ATOM 646 C CA . PRO A 1 87 ? 3.220 -7.847 -1.433 1.00 85.81 87 PRO A CA 1
ATOM 647 C C . PRO A 1 87 ? 3.407 -6.793 -0.323 1.00 85.81 87 PRO A C 1
ATOM 649 O O . PRO A 1 87 ? 2.677 -5.801 -0.331 1.00 85.81 87 PRO A O 1
ATOM 652 N N . PRO A 1 88 ? 4.402 -6.941 0.574 1.00 84.81 88 PRO A N 1
ATOM 653 C CA . PRO A 1 88 ? 4.651 -6.024 1.686 1.00 84.81 88 PRO A CA 1
ATOM 654 C C . PRO A 1 88 ? 4.706 -4.549 1.290 1.00 84.81 88 PRO A C 1
ATOM 656 O O . PRO A 1 88 ? 5.317 -4.206 0.278 1.00 84.81 88 PRO A O 1
ATOM 659 N N . LEU A 1 89 ? 4.202 -3.652 2.146 1.00 83.94 89 LEU A N 1
ATOM 660 C CA . LEU A 1 89 ? 4.244 -2.201 1.897 1.00 83.94 89 LEU A CA 1
ATOM 661 C C . LEU A 1 89 ? 5.666 -1.698 1.597 1.00 83.94 89 LEU A C 1
ATOM 663 O O . LEU A 1 89 ? 5.852 -0.854 0.729 1.00 83.94 89 LEU A O 1
ATOM 667 N N . ARG A 1 90 ? 6.680 -2.270 2.259 1.00 84.06 90 ARG A N 1
ATOM 668 C CA . ARG A 1 90 ? 8.097 -1.926 2.054 1.00 84.06 90 ARG A CA 1
ATOM 669 C C . ARG A 1 90 ? 8.681 -2.326 0.695 1.00 84.06 90 ARG A C 1
ATOM 671 O O . ARG A 1 90 ? 9.768 -1.873 0.364 1.00 84.06 90 ARG A O 1
ATOM 678 N N . SER A 1 91 ? 7.991 -3.174 -0.068 1.00 87.12 91 SER A N 1
ATOM 679 C CA . SER A 1 91 ? 8.369 -3.522 -1.448 1.00 87.12 91 SER A CA 1
ATOM 680 C C . SER A 1 91 ? 7.813 -2.539 -2.485 1.00 87.12 91 SER A C 1
ATOM 682 O O . SER A 1 91 ? 8.112 -2.658 -3.669 1.00 87.12 91 SER A O 1
ATOM 684 N N . ARG A 1 92 ? 6.993 -1.570 -2.058 1.00 89.88 92 ARG A N 1
ATOM 685 C CA . ARG A 1 92 ? 6.295 -0.634 -2.942 1.00 89.88 92 ARG A CA 1
ATOM 686 C C . ARG A 1 92 ? 6.711 0.803 -2.662 1.00 89.88 92 ARG A C 1
ATOM 688 O O . ARG A 1 92 ? 7.036 1.166 -1.534 1.00 89.88 92 ARG A O 1
ATOM 695 N N . ALA A 1 93 ? 6.642 1.639 -3.692 1.00 91.50 93 ALA A N 1
ATOM 696 C CA . ALA A 1 93 ? 6.822 3.079 -3.541 1.00 91.50 93 ALA A CA 1
ATOM 697 C C . ALA A 1 93 ? 5.512 3.723 -3.063 1.00 91.50 93 ALA A C 1
ATOM 699 O O . ALA A 1 93 ? 4.455 3.453 -3.633 1.00 91.50 93 ALA A O 1
ATOM 700 N N . LEU A 1 94 ? 5.565 4.568 -2.030 1.00 91.69 94 LEU A N 1
ATOM 701 C CA . LEU A 1 94 ? 4.394 5.304 -1.547 1.00 91.69 94 LEU A CA 1
ATOM 702 C C . LEU A 1 94 ? 4.140 6.520 -2.441 1.00 91.69 94 LEU A C 1
ATOM 704 O O . LEU A 1 94 ? 4.967 7.429 -2.485 1.00 91.69 94 LEU A O 1
ATOM 708 N N . VAL A 1 95 ? 3.002 6.537 -3.130 1.00 93.44 95 VAL A N 1
ATOM 709 C CA . VAL A 1 95 ? 2.630 7.601 -4.074 1.00 93.44 95 VAL A CA 1
ATOM 710 C C . VAL A 1 95 ? 1.847 8.709 -3.378 1.00 93.44 95 VAL A C 1
ATOM 712 O O . VAL A 1 95 ? 2.108 9.887 -3.592 1.00 93.44 95 VAL A O 1
ATOM 715 N N . GLY A 1 96 ? 0.907 8.342 -2.508 1.00 90.38 96 GLY A N 1
ATOM 716 C CA . GLY A 1 96 ? 0.087 9.316 -1.796 1.00 90.38 96 GLY A CA 1
ATOM 717 C C . GLY A 1 96 ? -0.945 8.666 -0.887 1.00 90.38 96 GLY A C 1
ATOM 718 O O . GLY A 1 96 ? -1.001 7.442 -0.755 1.00 90.38 96 GLY A O 1
ATOM 719 N N . SER A 1 97 ? -1.775 9.491 -0.255 1.00 87.75 97 SER A N 1
ATOM 720 C CA . SER A 1 97 ? -2.856 9.040 0.618 1.00 87.75 97 SER A CA 1
ATOM 721 C C . SER A 1 97 ? -4.090 9.929 0.488 1.00 87.75 97 SER A C 1
ATOM 723 O O . SER A 1 97 ? -3.985 11.139 0.300 1.00 87.75 97 SER A O 1
ATOM 725 N N . ALA A 1 98 ? -5.272 9.322 0.576 1.00 83.12 98 ALA A N 1
ATOM 726 C CA . ALA A 1 98 ? -6.548 10.030 0.573 1.00 83.12 98 ALA A CA 1
ATOM 727 C C . ALA A 1 98 ? -7.633 9.159 1.210 1.00 83.12 98 ALA A C 1
ATOM 729 O O . ALA A 1 98 ? -7.675 7.953 0.982 1.00 83.12 98 ALA A O 1
ATOM 730 N N . HIS A 1 99 ? -8.529 9.763 1.996 1.00 78.56 99 HIS A N 1
ATOM 731 C CA . HIS A 1 99 ? -9.689 9.079 2.589 1.00 78.56 99 HIS A CA 1
ATOM 732 C C . HIS A 1 99 ? -9.346 7.745 3.282 1.00 78.56 99 HIS A C 1
ATOM 734 O O . HIS A 1 99 ? -10.037 6.750 3.088 1.00 78.56 99 HIS A O 1
ATOM 740 N N . GLY A 1 100 ? -8.251 7.702 4.050 1.00 80.44 100 GLY A N 1
ATOM 741 C CA . GLY A 1 100 ? -7.798 6.494 4.757 1.00 80.44 100 GLY A CA 1
ATOM 742 C C . GLY A 1 100 ? -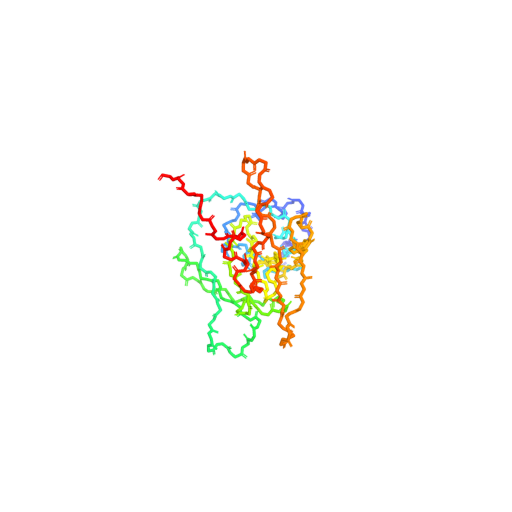7.174 5.405 3.875 1.00 80.44 100 GLY A C 1
ATOM 743 O O . GLY A 1 100 ? -6.751 4.376 4.397 1.00 80.44 100 GLY A O 1
ATOM 744 N N . TRP A 1 101 ? -7.067 5.631 2.565 1.00 88.62 101 TRP A N 1
ATOM 745 C CA . TRP A 1 101 ? -6.364 4.764 1.626 1.00 88.62 101 TRP A CA 1
ATOM 746 C C . TRP A 1 101 ? -4.972 5.302 1.311 1.00 88.62 101 TRP A C 1
ATOM 748 O O . TRP A 1 101 ? -4.740 6.512 1.272 1.00 88.62 101 TRP A O 1
ATOM 758 N N . LEU A 1 102 ? -4.054 4.382 1.040 1.00 91.00 102 LEU A N 1
ATOM 759 C CA . LEU A 1 102 ? -2.719 4.647 0.522 1.00 91.00 102 LEU A CA 1
ATOM 760 C C . LEU A 1 102 ? -2.649 4.200 -0.929 1.00 91.00 102 LEU A C 1
ATOM 762 O O . LEU A 1 102 ? -3.008 3.063 -1.232 1.00 91.00 102 LEU A O 1
ATOM 766 N N . ALA A 1 103 ? -2.141 5.063 -1.800 1.00 94.31 103 ALA A N 1
ATOM 767 C CA . ALA A 1 103 ? -1.738 4.697 -3.147 1.00 94.31 103 ALA A CA 1
ATOM 768 C C . ALA A 1 103 ? -0.262 4.287 -3.135 1.00 94.31 103 ALA A C 1
ATOM 770 O O . ALA A 1 103 ? 0.602 5.018 -2.640 1.00 94.31 103 ALA A O 1
ATOM 771 N N . THR A 1 104 ? 0.027 3.108 -3.675 1.00 94.69 104 THR A N 1
ATOM 772 C CA . THR A 1 104 ? 1.370 2.519 -3.723 1.00 94.69 104 THR A CA 1
ATOM 773 C C . THR A 1 104 ? 1.670 2.010 -5.124 1.00 94.69 104 THR A C 1
ATOM 775 O O . THR A 1 104 ? 0.754 1.556 -5.799 1.00 94.69 104 THR A O 1
ATOM 778 N N . ALA A 1 105 ? 2.926 2.061 -5.562 1.00 95.25 105 ALA A N 1
ATOM 779 C CA . ALA A 1 105 ? 3.359 1.538 -6.856 1.00 95.25 105 ALA A CA 1
ATOM 780 C C . ALA A 1 105 ? 4.272 0.315 -6.674 1.00 95.25 105 ALA A C 1
ATOM 782 O O . ALA A 1 105 ? 5.267 0.390 -5.943 1.00 95.25 105 ALA A O 1
ATOM 783 N N . ASP A 1 106 ? 3.948 -0.795 -7.340 1.00 94.31 106 ASP A N 1
ATOM 784 C CA . ASP A 1 106 ? 4.774 -2.015 -7.361 1.00 94.31 106 ASP A CA 1
ATOM 785 C C . ASP A 1 106 ? 6.021 -1.861 -8.248 1.00 94.31 106 ASP A C 1
ATOM 787 O O . ASP A 1 106 ? 6.276 -0.778 -8.761 1.00 94.31 106 ASP A O 1
ATOM 791 N N . GLU A 1 107 ? 6.839 -2.902 -8.426 1.00 93.56 107 GLU A N 1
ATOM 792 C CA . GLU A 1 107 ? 8.065 -2.849 -9.248 1.00 93.56 107 GLU A CA 1
ATOM 793 C C . GLU A 1 107 ? 7.798 -2.518 -10.726 1.00 93.56 107 GLU A C 1
ATOM 795 O O . GLU A 1 107 ? 8.612 -1.843 -11.357 1.00 93.56 107 GLU A O 1
ATOM 800 N N . ALA A 1 108 ? 6.628 -2.898 -11.246 1.00 95.06 108 ALA A N 1
ATOM 801 C CA . ALA A 1 108 ? 6.183 -2.602 -12.604 1.00 95.06 108 ALA A CA 1
ATOM 802 C C . ALA A 1 108 ? 5.522 -1.217 -12.736 1.00 95.06 108 ALA A C 1
ATOM 804 O O . ALA A 1 108 ? 5.095 -0.853 -13.828 1.00 95.06 108 ALA A O 1
ATOM 805 N N . SER A 1 109 ? 5.456 -0.437 -11.652 1.00 95.19 109 SER A N 1
ATOM 806 C CA . SER A 1 109 ? 4.787 0.871 -11.564 1.00 95.19 109 SER A CA 1
ATOM 807 C C 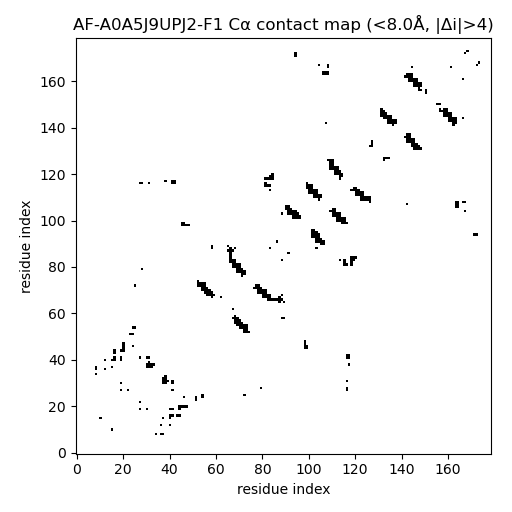. SER A 1 109 ? 3.262 0.834 -11.640 1.00 95.19 109 SER A C 1
ATOM 809 O O . SER A 1 109 ? 2.628 1.891 -11.730 1.00 95.19 109 SER A O 1
ATOM 811 N N . ASN A 1 110 ? 2.654 -0.347 -11.510 1.00 95.56 110 ASN A N 1
ATOM 812 C CA . ASN A 1 110 ? 1.207 -0.456 -11.366 1.00 95.56 110 ASN A CA 1
ATOM 813 C C . ASN A 1 110 ? 0.788 0.009 -9.973 1.00 95.56 110 ASN A C 1
ATOM 815 O O . ASN A 1 110 ? 1.460 -0.266 -8.972 1.00 95.56 110 ASN A O 1
ATOM 819 N N . LEU A 1 111 ? -0.339 0.716 -9.916 1.00 95.31 111 LEU A N 1
ATOM 820 C CA . LEU A 1 111 ? -0.860 1.242 -8.666 1.00 95.31 111 LEU A CA 1
ATOM 821 C C . LEU A 1 111 ? -1.700 0.210 -7.919 1.00 95.31 111 LEU A C 1
ATOM 823 O O . LEU A 1 111 ? -2.514 -0.513 -8.488 1.00 95.31 111 LEU A O 1
ATOM 827 N N . HIS A 1 112 ? -1.557 0.230 -6.603 1.00 94.38 112 HIS A N 1
ATOM 828 C CA . HIS A 1 112 ? -2.354 -0.536 -5.660 1.00 94.38 112 HIS A CA 1
ATOM 829 C C . HIS A 1 112 ? -2.831 0.392 -4.551 1.00 94.38 112 HIS A C 1
ATOM 831 O O . HIS A 1 112 ? -2.042 1.160 -3.990 1.00 94.38 112 HIS A O 1
ATOM 837 N N . LEU A 1 113 ? -4.112 0.291 -4.217 1.00 94.12 113 LEU A N 1
ATOM 838 C CA . LEU A 1 113 ? -4.709 0.931 -3.058 1.00 94.12 113 LEU A CA 1
ATOM 839 C C . LEU A 1 113 ? -4.652 -0.014 -1.861 1.00 94.12 113 LEU A C 1
ATOM 841 O O . LEU A 1 113 ? -5.001 -1.187 -1.978 1.00 94.12 113 LEU A O 1
ATOM 845 N N . VAL A 1 114 ? -4.242 0.507 -0.709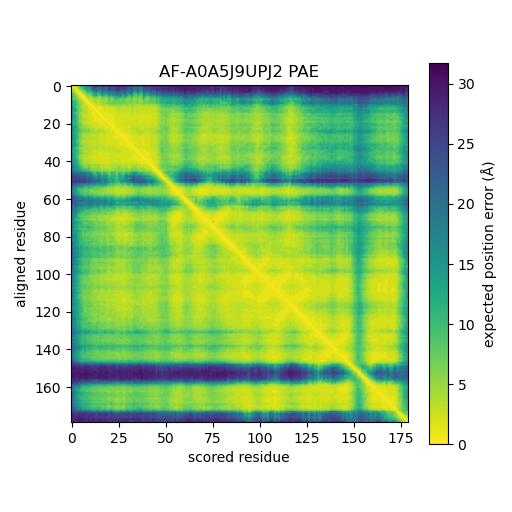 1.00 92.00 114 VAL A N 1
ATOM 846 C CA . VAL A 1 114 ? -4.193 -0.231 0.558 1.00 92.00 114 VAL A CA 1
ATOM 847 C C . VAL A 1 114 ? -4.932 0.563 1.625 1.00 92.00 114 VAL A C 1
ATOM 849 O O . VAL A 1 114 ? -4.670 1.753 1.794 1.00 92.00 114 VAL A O 1
ATOM 852 N N . ASN A 1 115 ? -5.835 -0.083 2.357 1.00 89.56 115 ASN A N 1
ATOM 853 C CA . ASN A 1 115 ? -6.499 0.493 3.520 1.00 89.56 115 ASN A CA 1
ATOM 854 C C . ASN A 1 115 ? -5.868 -0.089 4.795 1.00 89.56 115 ASN A C 1
ATOM 856 O O . ASN A 1 115 ? -6.111 -1.255 5.111 1.00 89.56 115 ASN A O 1
ATOM 860 N N . PRO A 1 116 ? -5.072 0.687 5.551 1.00 86.69 116 PRO A N 1
ATOM 861 C CA . PRO A 1 116 ? -4.427 0.184 6.760 1.00 86.69 116 PRO A CA 1
ATOM 862 C C . PRO A 1 116 ? -5.412 -0.155 7.884 1.00 86.69 116 PRO A C 1
ATOM 864 O O . PRO A 1 116 ? -5.077 -0.943 8.755 1.00 86.69 116 PRO A O 1
ATOM 867 N N . LEU A 1 117 ? -6.616 0.420 7.895 1.00 83.50 117 LEU A N 1
ATOM 868 C CA . LEU A 1 117 ? -7.607 0.142 8.936 1.00 83.50 117 LEU A CA 1
ATOM 869 C C . LEU A 1 117 ? -8.252 -1.236 8.754 1.00 83.50 117 LEU A C 1
ATOM 871 O O . LEU A 1 117 ? -8.443 -1.966 9.724 1.00 83.50 117 LEU A O 1
ATOM 875 N N . THR A 1 118 ? -8.579 -1.589 7.511 1.00 83.31 118 THR A N 1
ATOM 876 C CA . THR A 1 118 ? -9.299 -2.831 7.182 1.00 83.31 118 THR A CA 1
ATOM 877 C C . THR A 1 118 ? -8.387 -3.942 6.667 1.00 83.31 118 THR A C 1
ATOM 879 O O . THR A 1 118 ? -8.811 -5.088 6.554 1.00 83.31 118 THR A O 1
ATOM 882 N N . GLY A 1 119 ? -7.148 -3.613 6.295 1.00 85.25 119 GLY A N 1
ATOM 883 C CA . GLY A 1 119 ? -6.251 -4.523 5.585 1.00 85.25 119 GLY A CA 1
ATOM 884 C C . GLY A 1 119 ? -6.674 -4.797 4.137 1.00 85.25 119 GLY A C 1
ATOM 885 O O . GLY A 1 119 ? -6.091 -5.666 3.492 1.00 85.25 119 GLY A O 1
ATOM 886 N N . ALA A 1 120 ? -7.674 -4.085 3.606 1.00 88.19 120 ALA A N 1
ATOM 887 C CA . ALA A 1 120 ? -8.111 -4.262 2.226 1.00 88.19 120 ALA A CA 1
ATOM 888 C C . ALA A 1 120 ? -7.040 -3.779 1.237 1.00 88.19 120 ALA A C 1
ATOM 890 O O . ALA A 1 120 ? -6.393 -2.750 1.450 1.00 88.19 120 ALA A O 1
ATOM 891 N N . GLN A 1 121 ? -6.904 -4.499 0.123 1.00 90.88 121 GLN A N 1
ATOM 892 C CA . GLN A 1 121 ? -6.040 -4.124 -0.990 1.00 90.88 121 GLN A CA 1
ATOM 893 C C . GLN A 1 121 ? -6.773 -4.275 -2.316 1.00 90.88 121 GLN A C 1
ATOM 895 O O . GLN A 1 121 ? -7.478 -5.259 -2.539 1.00 90.88 121 GLN A O 1
ATOM 900 N N . LEU A 1 122 ? -6.569 -3.302 -3.197 1.00 92.56 122 LEU A N 1
ATOM 901 C CA . LEU A 1 122 ? -7.153 -3.264 -4.529 1.00 92.56 122 LEU A CA 1
ATOM 902 C C . LEU A 1 122 ? -6.081 -2.866 -5.544 1.00 92.56 122 LEU A C 1
ATOM 904 O O . LEU A 1 122 ? -5.476 -1.806 -5.412 1.00 92.56 122 LEU A O 1
ATOM 908 N N . ALA A 1 123 ? -5.871 -3.688 -6.569 1.00 94.12 123 ALA A N 1
ATOM 909 C CA . ALA A 1 123 ? -5.062 -3.298 -7.719 1.00 94.12 123 ALA A CA 1
ATOM 910 C C . ALA A 1 123 ? -5.862 -2.323 -8.595 1.00 94.12 123 ALA A C 1
ATOM 912 O O . ALA A 1 123 ? -7.021 -2.590 -8.927 1.00 94.12 123 ALA A O 1
ATOM 913 N N . LEU A 1 124 ? -5.256 -1.195 -8.957 1.00 94.69 124 LEU A N 1
ATOM 914 C CA . LEU A 1 124 ? -5.793 -0.314 -9.990 1.00 94.69 124 LEU A CA 1
ATOM 915 C C . LEU A 1 124 ? -5.464 -0.884 -11.378 1.00 94.69 124 LEU A C 1
ATOM 917 O O . LEU A 1 124 ? -4.635 -1.793 -11.486 1.00 94.69 124 LEU A O 1
ATOM 921 N N . PRO A 1 125 ? -6.107 -0.377 -12.448 1.00 95.75 125 PRO A N 1
ATOM 922 C CA . PRO A 1 125 ? -5.711 -0.730 -13.803 1.00 95.75 125 PRO A CA 1
ATOM 923 C C . PRO A 1 125 ? -4.194 -0.565 -13.991 1.00 95.75 125 PRO A C 1
ATOM 925 O O . PRO A 1 125 ? -3.617 0.387 -13.453 1.00 95.75 125 PRO A O 1
ATOM 928 N N . PRO A 1 126 ? -3.541 -1.489 -14.716 1.00 95.69 126 PRO A N 1
ATOM 929 C CA . PRO A 1 126 ? -2.105 -1.418 -14.937 1.00 95.69 126 PRO A CA 1
ATOM 930 C C . PRO A 1 126 ? -1.740 -0.147 -15.705 1.00 95.69 126 PRO A C 1
ATOM 932 O O . PRO A 1 126 ? -2.579 0.429 -16.398 1.00 95.69 126 PRO A O 1
ATOM 935 N N . VAL A 1 127 ? -0.474 0.266 -15.645 1.00 94.19 127 VAL A N 1
ATOM 936 C CA . VAL A 1 127 ? -0.010 1.471 -16.362 1.00 94.19 127 VAL A CA 1
ATOM 937 C C . VAL A 1 127 ? -0.241 1.386 -17.869 1.00 94.19 127 VAL A C 1
ATOM 939 O O . VAL A 1 127 ? -0.500 2.398 -18.503 1.00 94.19 127 VAL A O 1
ATOM 942 N N . THR A 1 128 ? -0.244 0.175 -18.426 1.00 94.56 128 THR A N 1
ATOM 943 C CA . THR A 1 128 ? -0.540 -0.108 -19.838 1.00 94.56 128 THR A CA 1
ATOM 944 C C . THR A 1 128 ? -2.011 0.077 -20.215 1.00 94.56 128 THR A C 1
ATOM 946 O O . THR A 1 128 ? -2.361 -0.010 -21.387 1.00 94.56 128 THR A O 1
ATOM 949 N N . ALA A 1 129 ? -2.897 0.327 -19.246 1.00 94.06 129 ALA A N 1
ATOM 950 C CA . ALA A 1 129 ? -4.261 0.768 -19.525 1.00 94.06 129 ALA A CA 1
ATOM 951 C C . ALA A 1 129 ? -4.315 2.248 -19.951 1.00 94.06 129 ALA A C 1
ATOM 953 O O . ALA A 1 129 ? -5.335 2.692 -20.481 1.00 94.06 129 ALA A O 1
ATOM 954 N N . LEU A 1 130 ? -3.246 3.020 -19.720 1.00 91.00 130 LEU A N 1
ATOM 955 C CA . LEU A 1 130 ? -3.099 4.365 -20.268 1.00 91.00 130 LEU A CA 1
ATOM 956 C C . LEU A 1 130 ? -2.810 4.261 -21.768 1.00 91.00 130 LEU A C 1
ATOM 958 O O . LEU A 1 130 ? -1.886 3.571 -22.182 1.00 91.00 130 LEU A O 1
ATOM 962 N N . TYR A 1 131 ? -3.583 4.983 -22.580 1.00 87.44 131 TYR A N 1
ATOM 963 C CA . TYR A 1 131 ? -3.546 4.869 -24.045 1.00 87.44 131 TYR A CA 1
ATOM 964 C C . TYR A 1 131 ? -2.189 5.209 -24.676 1.00 87.44 131 TYR A C 1
ATOM 966 O O . TYR A 1 131 ? -1.925 4.801 -25.799 1.00 87.44 131 TYR A O 1
ATOM 974 N N . HIS A 1 132 ? -1.349 5.966 -23.971 1.00 88.25 132 HIS A N 1
ATOM 975 C CA . HIS A 1 132 ? -0.044 6.414 -24.442 1.00 88.25 132 HIS A CA 1
ATOM 976 C C . HIS A 1 132 ? 1.115 5.630 -23.803 1.00 88.25 132 HIS A C 1
ATOM 978 O O . HIS A 1 132 ? 2.244 6.115 -23.819 1.00 88.25 132 HIS A O 1
ATOM 984 N N . VAL A 1 133 ? 0.851 4.478 -23.167 1.00 92.31 133 VAL A N 1
ATOM 985 C CA . VAL A 1 133 ? 1.865 3.665 -22.477 1.00 92.31 133 VAL A CA 1
ATOM 986 C C . VAL A 1 133 ? 1.846 2.232 -22.998 1.00 92.31 133 VAL A C 1
ATOM 988 O O . VAL A 1 133 ? 0.891 1.489 -22.783 1.00 92.31 133 VAL A O 1
ATOM 991 N N . GLU A 1 134 ? 2.952 1.805 -23.599 1.00 94.25 134 GLU A N 1
ATOM 992 C CA . GLU A 1 134 ? 3.151 0.430 -24.062 1.00 94.25 134 GLU A CA 1
ATOM 993 C C . GLU A 1 134 ? 4.321 -0.224 -23.326 1.00 94.25 134 GLU A C 1
ATOM 995 O O . GLU A 1 134 ? 5.379 0.379 -23.167 1.00 94.25 134 GLU A O 1
ATOM 1000 N N . SER A 1 135 ? 4.161 -1.472 -22.882 1.00 95.69 135 SER A N 1
ATOM 1001 C CA . SER A 1 135 ? 5.239 -2.236 -22.241 1.00 95.69 135 SER A CA 1
ATOM 1002 C C . SER A 1 135 ? 5.985 -3.114 -23.239 1.00 95.69 135 SER A C 1
ATOM 1004 O O . SER A 1 135 ? 5.353 -3.777 -24.064 1.00 95.69 135 SER A O 1
ATOM 1006 N N . PHE A 1 136 ? 7.300 -3.229 -23.091 1.00 95.69 136 PHE A N 1
ATOM 1007 C CA . PHE A 1 136 ? 8.128 -4.185 -23.825 1.00 95.69 136 PHE A CA 1
ATOM 1008 C C . PHE A 1 136 ? 9.299 -4.664 -22.956 1.00 95.69 136 PHE A C 1
ATOM 1010 O O . PHE A 1 136 ? 9.527 -4.146 -21.864 1.00 95.69 136 PHE A O 1
ATOM 1017 N N . LEU A 1 137 ? 10.022 -5.680 -23.427 1.00 97.38 137 LEU A N 1
ATOM 1018 C CA . LEU A 1 137 ? 11.259 -6.143 -22.800 1.00 97.38 137 LEU A CA 1
ATOM 1019 C C . LEU A 1 137 ? 12.452 -5.688 -23.639 1.00 97.38 137 LEU A C 1
ATOM 1021 O O . LEU A 1 137 ? 12.395 -5.781 -24.867 1.00 97.38 137 LEU A O 1
ATOM 1025 N N . ASP A 1 138 ? 13.507 -5.196 -22.992 1.00 94.88 138 ASP A N 1
ATOM 1026 C CA . ASP A 1 138 ? 14.776 -4.914 -23.673 1.00 94.88 138 ASP A CA 1
ATOM 1027 C C . ASP A 1 138 ? 15.551 -6.208 -24.002 1.00 94.88 138 ASP A C 1
ATOM 1029 O O . ASP A 1 138 ? 15.148 -7.317 -23.636 1.00 94.88 138 ASP A O 1
ATOM 1033 N N . ASP A 1 139 ? 16.697 -6.070 -24.672 1.00 95.81 139 ASP A N 1
ATOM 1034 C CA . ASP A 1 139 ? 17.563 -7.201 -25.039 1.00 95.81 139 ASP A CA 1
ATOM 1035 C C . ASP A 1 139 ? 18.101 -7.980 -23.821 1.00 95.81 139 ASP A C 1
ATOM 1037 O O . ASP A 1 139 ? 18.531 -9.128 -23.952 1.00 95.81 139 ASP A O 1
ATOM 1041 N N . ALA A 1 140 ? 18.083 -7.372 -22.631 1.00 95.75 140 ALA A N 1
ATOM 1042 C CA . ALA A 1 140 ? 18.483 -7.988 -21.370 1.00 95.75 140 ALA A CA 1
ATOM 1043 C C . ALA A 1 140 ? 17.296 -8.600 -20.594 1.00 95.75 140 ALA A C 1
ATOM 1045 O O . ALA A 1 140 ? 17.509 -9.225 -19.553 1.00 95.75 140 ALA A O 1
ATOM 1046 N N . GLY A 1 141 ? 16.065 -8.472 -21.100 1.00 94.31 141 GLY A N 1
ATOM 1047 C CA . GLY A 1 141 ? 14.843 -8.979 -20.475 1.00 94.31 141 GLY A CA 1
ATOM 1048 C C . GLY A 1 141 ? 14.252 -8.069 -19.393 1.00 94.31 141 GLY A C 1
ATOM 1049 O O . GLY A 1 141 ? 13.388 -8.521 -18.638 1.00 94.31 141 GLY A O 1
ATOM 1050 N N . ASN A 1 142 ? 14.687 -6.812 -19.292 1.00 95.25 142 ASN A N 1
ATOM 1051 C CA . ASN A 1 142 ? 14.138 -5.846 -18.343 1.00 95.25 142 ASN A CA 1
ATOM 1052 C C . ASN A 1 142 ? 12.828 -5.249 -18.863 1.00 95.25 142 ASN A C 1
ATOM 1054 O O . ASN A 1 142 ? 12.695 -4.958 -20.051 1.00 95.25 142 ASN A O 1
ATOM 1058 N N . LEU A 1 143 ? 11.877 -5.014 -17.955 1.00 96.31 143 LEU A N 1
ATOM 1059 C CA . LEU A 1 143 ? 10.615 -4.352 -18.277 1.00 96.31 143 LEU A CA 1
ATOM 1060 C C . LEU A 1 143 ? 10.829 -2.859 -18.540 1.00 96.31 143 LEU A C 1
ATOM 1062 O O . LEU A 1 143 ? 11.225 -2.101 -17.648 1.00 96.31 143 LEU A O 1
ATOM 1066 N N . MET A 1 144 ? 10.487 -2.456 -19.758 1.00 96.75 144 MET A N 1
ATOM 1067 C CA . MET A 1 144 ? 10.566 -1.093 -20.255 1.00 96.75 144 MET A CA 1
ATOM 1068 C C . MET A 1 144 ? 9.188 -0.617 -20.705 1.00 96.75 144 MET A C 1
ATOM 1070 O O . MET A 1 144 ? 8.319 -1.408 -21.081 1.00 96.75 144 MET A O 1
ATOM 1074 N N . TYR A 1 145 ? 9.009 0.696 -20.701 1.00 95.44 145 TYR A N 1
ATOM 1075 C CA . TYR A 1 145 ? 7.799 1.352 -21.156 1.00 95.44 145 TYR A CA 1
ATOM 1076 C C . TYR A 1 145 ? 8.116 2.379 -22.222 1.00 95.44 145 TYR A C 1
ATOM 1078 O O . TYR A 1 145 ? 9.049 3.162 -22.085 1.00 95.44 145 TYR A O 1
ATOM 1086 N N . ARG A 1 146 ? 7.313 2.375 -23.275 1.00 93.19 146 ARG A N 1
ATOM 1087 C CA . ARG A 1 146 ? 7.275 3.394 -24.309 1.00 93.19 146 ARG A CA 1
ATOM 1088 C C . ARG A 1 146 ? 6.122 4.331 -23.984 1.00 93.19 146 ARG A C 1
ATOM 1090 O O . ARG A 1 146 ? 4.982 3.879 -23.894 1.00 93.19 146 ARG A O 1
ATOM 1097 N N . VAL A 1 147 ? 6.426 5.607 -23.791 1.00 90.62 147 VAL A N 1
ATOM 1098 C CA . VAL A 1 147 ? 5.447 6.636 -23.446 1.00 90.62 147 VAL A CA 1
ATOM 1099 C C . VAL A 1 147 ? 5.390 7.657 -24.569 1.00 90.62 147 VAL A C 1
ATOM 1101 O O . VAL A 1 147 ? 6.405 8.253 -24.922 1.00 90.62 147 VAL A O 1
ATOM 1104 N N . GLN A 1 148 ? 4.204 7.852 -25.135 1.00 84.62 148 GLN A N 1
ATOM 1105 C CA . GLN A 1 148 ? 3.977 8.893 -26.128 1.00 84.62 148 GLN A CA 1
ATOM 1106 C C . GLN A 1 148 ? 3.595 10.187 -25.401 1.00 84.62 148 GLN A C 1
ATOM 1108 O O . GLN A 1 148 ? 2.521 10.275 -24.804 1.00 84.62 148 GLN A O 1
ATOM 1113 N N . GLU A 1 149 ? 4.490 11.174 -25.383 1.00 72.88 149 GLU A N 1
ATOM 1114 C CA . GLU A 1 149 ? 4.162 12.492 -24.841 1.00 72.88 149 GLU A CA 1
ATOM 1115 C C . GLU A 1 149 ? 3.287 13.248 -25.848 1.00 72.88 149 GLU A C 1
ATOM 1117 O O . GLU A 1 149 ? 3.588 13.309 -27.039 1.00 72.88 149 GLU A O 1
ATOM 1122 N N . ASN A 1 150 ? 2.172 13.820 -25.384 1.00 60.59 150 ASN A N 1
ATOM 1123 C CA . ASN A 1 150 ? 1.356 14.687 -26.229 1.00 60.59 150 ASN A CA 1
ATOM 1124 C C . ASN A 1 150 ? 2.087 16.025 -26.410 1.00 60.59 150 ASN A C 1
ATOM 1126 O O . ASN A 1 150 ? 1.946 16.934 -25.587 1.00 60.59 150 ASN A O 1
ATOM 1130 N N . GLY A 1 151 ? 2.849 16.154 -27.494 1.00 54.34 151 GLY A N 1
ATOM 1131 C CA . GLY A 1 151 ? 3.326 17.445 -27.972 1.00 54.34 151 GLY A CA 1
ATOM 1132 C C . GLY A 1 151 ? 2.139 18.353 -28.309 1.00 54.34 151 GLY A C 1
ATOM 1133 O O . GLY A 1 151 ? 1.193 17.944 -28.976 1.00 54.34 151 GLY A O 1
ATOM 1134 N N . TYR A 1 152 ? 2.165 19.609 -27.858 1.00 51.19 152 TYR A N 1
ATOM 1135 C CA . TYR A 1 152 ? 1.123 20.610 -28.153 1.00 51.19 152 TYR A CA 1
ATOM 1136 C C . TYR A 1 152 ? 1.097 21.075 -29.624 1.00 51.19 152 TYR A C 1
ATOM 1138 O O . TYR A 1 152 ? 0.362 22.000 -29.966 1.00 51.19 152 TYR A O 1
ATOM 1146 N N . LEU A 1 153 ? 1.907 20.478 -30.495 1.00 49.28 153 LEU A N 1
ATOM 1147 C CA . LEU A 1 153 ? 2.067 20.827 -31.903 1.00 49.28 153 LEU A CA 1
ATOM 1148 C C . LEU A 1 153 ? 2.308 19.526 -32.680 1.00 49.28 153 LEU A C 1
ATOM 1150 O O . LEU A 1 153 ? 2.905 18.617 -32.117 1.00 49.28 153 LEU A O 1
ATOM 1154 N N . ASP A 1 154 ? 1.864 19.465 -33.940 1.00 51.59 154 ASP A N 1
ATOM 1155 C CA . ASP A 1 154 ? 1.846 18.324 -34.887 1.00 51.59 154 ASP A CA 1
ATOM 1156 C C . ASP A 1 154 ? 3.208 17.646 -35.207 1.00 51.59 154 ASP A C 1
ATOM 1158 O O . ASP A 1 154 ? 3.412 17.116 -36.300 1.00 51.59 154 ASP A O 1
ATOM 1162 N N . ASN A 1 155 ? 4.165 17.650 -34.283 1.00 54.34 155 ASN A N 1
ATOM 1163 C CA . ASN A 1 155 ? 5.371 16.845 -34.355 1.00 54.34 155 ASN A CA 1
ATOM 1164 C C . ASN A 1 155 ? 5.106 15.540 -33.596 1.00 54.34 155 ASN A C 1
ATOM 1166 O O . ASN A 1 155 ? 4.998 15.547 -32.371 1.00 54.34 155 ASN A O 1
ATOM 1170 N N . GLU A 1 156 ? 5.003 14.421 -34.318 1.00 57.12 156 GLU A N 1
ATOM 1171 C CA . GLU A 1 156 ? 5.196 13.094 -33.726 1.00 57.12 156 GLU A CA 1
ATOM 1172 C C . GLU A 1 156 ? 6.631 13.036 -33.182 1.00 57.12 156 GLU A C 1
ATOM 1174 O O . GLU A 1 156 ? 7.571 12.720 -33.909 1.00 57.12 156 GLU A O 1
ATOM 1179 N N . GLU A 1 157 ? 6.827 13.436 -31.927 1.00 63.91 157 GLU A N 1
ATOM 1180 C CA . GLU A 1 157 ? 8.090 13.196 -31.239 1.00 63.91 157 GLU A CA 1
ATOM 1181 C C . GLU A 1 157 ? 8.250 11.690 -31.010 1.00 63.91 157 GLU A C 1
ATOM 1183 O O . GLU A 1 157 ? 7.282 10.978 -30.713 1.00 63.91 157 GLU A O 1
ATOM 1188 N N . ASP A 1 158 ? 9.481 11.200 -31.181 1.00 75.50 158 ASP A N 1
ATOM 1189 C CA . ASP A 1 158 ? 9.809 9.808 -30.895 1.00 75.50 158 ASP A CA 1
ATOM 1190 C C . ASP A 1 158 ? 9.410 9.488 -29.447 1.00 75.50 158 ASP A C 1
ATOM 1192 O O . ASP A 1 158 ? 9.717 10.257 -28.529 1.00 75.50 158 ASP A O 1
ATOM 1196 N N . PRO A 1 159 ? 8.727 8.360 -29.207 1.00 82.38 159 PRO A N 1
ATOM 1197 C CA . PRO A 1 159 ? 8.223 8.054 -27.884 1.00 82.38 159 PRO A CA 1
ATOM 1198 C C . PRO A 1 159 ? 9.378 7.825 -26.905 1.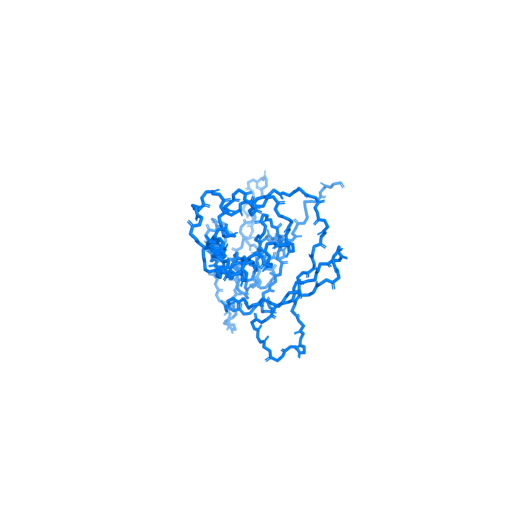00 82.38 159 PRO A C 1
ATOM 1200 O O . PRO A 1 159 ? 10.362 7.143 -27.212 1.00 82.38 159 PRO A O 1
ATOM 1203 N N . VAL A 1 160 ? 9.233 8.360 -25.696 1.00 89.75 160 VAL A N 1
ATOM 1204 C CA . VAL A 1 160 ? 10.270 8.294 -24.666 1.00 89.75 160 VAL A CA 1
ATOM 1205 C C . VAL A 1 160 ? 10.231 6.927 -23.988 1.00 89.75 160 VAL A C 1
ATOM 1207 O O . VAL A 1 160 ? 9.164 6.388 -23.681 1.00 89.75 160 VAL A O 1
ATOM 1210 N N . LEU A 1 161 ? 11.409 6.339 -23.771 1.00 93.25 161 LEU A N 1
ATOM 1211 C CA . LEU A 1 161 ? 11.553 5.029 -23.146 1.00 93.25 161 LEU A CA 1
ATOM 1212 C C . LEU A 1 161 ? 11.915 5.178 -21.670 1.00 93.25 161 LEU A C 1
ATOM 1214 O O . LEU A 1 161 ? 12.886 5.853 -21.337 1.00 93.25 161 LEU A O 1
ATOM 1218 N N . TYR A 1 162 ? 11.183 4.486 -20.803 1.00 93.94 162 TYR A N 1
ATOM 1219 C CA . TYR A 1 162 ? 11.415 4.484 -19.363 1.00 93.94 162 TYR A CA 1
ATOM 1220 C C . TYR A 1 162 ? 11.600 3.062 -18.834 1.00 93.94 162 TYR A C 1
ATOM 1222 O O . TYR A 1 162 ? 10.770 2.191 -19.112 1.00 93.94 162 TYR A O 1
ATOM 1230 N N . PRO A 1 163 ? 12.624 2.812 -18.002 1.00 95.50 163 PRO A N 1
ATOM 1231 C CA . PRO A 1 163 ? 12.637 1.655 -17.120 1.00 95.50 163 PRO A CA 1
ATOM 1232 C C . PRO A 1 163 ? 11.401 1.634 -16.222 1.00 95.50 163 PRO A C 1
ATOM 1234 O O . PRO A 1 163 ? 10.908 2.687 -15.801 1.00 95.50 163 PRO A O 1
ATOM 1237 N N . ALA A 1 164 ? 10.935 0.436 -15.858 1.00 93.62 164 ALA A N 1
ATOM 1238 C CA . ALA A 1 164 ? 9.737 0.286 -15.038 1.00 93.62 164 ALA A CA 1
ATOM 1239 C C . ALA A 1 164 ? 9.753 1.156 -13.777 1.00 93.62 164 ALA A C 1
ATOM 1241 O O . ALA A 1 164 ? 8.772 1.835 -13.496 1.00 93.62 164 ALA A O 1
ATOM 1242 N N . GLN A 1 165 ? 10.864 1.198 -13.043 1.00 91.81 165 GLN A N 1
ATOM 1243 C CA . GLN A 1 165 ? 10.965 1.967 -11.802 1.00 91.81 165 GLN A CA 1
ATOM 1244 C C . GLN A 1 165 ? 10.966 3.482 -12.021 1.00 91.81 165 GLN A C 1
ATOM 1246 O O . GLN A 1 165 ? 10.416 4.190 -11.184 1.00 91.81 165 GLN A O 1
ATOM 1251 N N . GLU A 1 166 ? 11.520 3.970 -13.129 1.00 92.62 166 GLU A N 1
ATOM 1252 C CA . GLU A 1 166 ? 11.581 5.402 -13.443 1.00 92.62 166 GLU A CA 1
ATOM 1253 C C . GLU A 1 166 ? 10.235 5.938 -13.929 1.00 92.62 166 GLU A C 1
ATOM 1255 O O . GLU A 1 166 ? 9.875 7.067 -13.598 1.00 92.62 166 GLU A O 1
ATOM 1260 N N . LEU A 1 167 ? 9.439 5.109 -14.616 1.00 93.12 167 LEU A N 1
ATOM 1261 C CA . LEU A 1 167 ? 8.118 5.501 -15.112 1.00 93.12 167 LEU A CA 1
ATOM 1262 C C . LEU A 1 167 ? 7.232 6.105 -14.006 1.00 93.12 167 LEU A C 1
ATOM 1264 O O . LEU A 1 167 ? 6.561 7.112 -14.229 1.00 93.12 167 LEU A O 1
ATOM 1268 N N . ARG A 1 168 ? 7.246 5.540 -12.788 1.00 92.12 168 ARG A N 1
ATOM 1269 C CA . ARG A 1 168 ? 6.437 6.062 -11.668 1.00 92.12 168 ARG A CA 1
ATOM 1270 C C . ARG A 1 168 ? 6.798 7.498 -11.295 1.00 92.12 168 ARG A C 1
ATOM 1272 O O . ARG A 1 168 ? 5.925 8.223 -10.830 1.00 92.12 168 ARG A O 1
ATOM 1279 N N . LEU A 1 169 ? 8.066 7.891 -11.457 1.00 90.56 169 LEU A N 1
ATOM 1280 C CA . LEU A 1 169 ? 8.545 9.240 -11.147 1.00 90.56 169 LEU A CA 1
ATOM 1281 C C . LEU A 1 169 ? 7.858 10.252 -12.056 1.00 90.56 169 LEU A C 1
ATOM 1283 O O . LEU A 1 169 ? 7.335 11.250 -11.570 1.00 90.56 169 LEU A O 1
ATOM 1287 N N . VAL A 1 170 ? 7.764 9.918 -13.340 1.00 88.31 170 VAL A N 1
ATOM 1288 C CA . VAL A 1 170 ? 7.113 10.751 -14.352 1.00 88.31 170 VAL A CA 1
ATOM 1289 C C . VAL A 1 170 ? 5.593 10.755 -14.186 1.00 88.31 170 VAL A C 1
ATOM 1291 O O . VAL A 1 170 ? 4.967 11.810 -14.251 1.00 88.31 170 VAL A O 1
ATOM 1294 N N . LEU A 1 171 ? 4.985 9.594 -13.936 1.00 88.62 171 LEU A N 1
ATOM 1295 C CA . LEU A 1 171 ? 3.525 9.491 -13.873 1.00 88.62 171 LEU A CA 1
ATOM 1296 C C . LEU A 1 171 ? 2.924 10.025 -12.570 1.00 88.62 171 LEU A C 1
ATOM 1298 O O . LEU A 1 171 ? 1.820 10.564 -12.589 1.00 88.62 171 LEU A O 1
ATOM 1302 N N . TYR A 1 172 ? 3.605 9.844 -11.436 1.00 90.31 172 TYR A N 1
ATOM 1303 C CA . TYR A 1 172 ? 2.992 10.062 -10.122 1.00 90.31 172 TYR A CA 1
ATOM 1304 C C . TYR A 1 172 ? 3.696 11.105 -9.253 1.00 90.31 172 TYR A C 1
ATOM 1306 O O . TYR A 1 172 ? 3.087 11.586 -8.299 1.00 90.31 172 TYR A O 1
ATOM 1314 N N . TYR A 1 173 ? 4.951 11.453 -9.553 1.00 83.19 173 TYR A N 1
ATOM 1315 C CA . TYR A 1 173 ? 5.737 12.398 -8.749 1.00 83.19 173 TYR A CA 1
ATOM 1316 C C . TYR A 1 173 ? 6.130 13.677 -9.498 1.00 83.19 173 TYR A C 1
ATOM 1318 O O . TYR A 1 173 ? 6.720 14.572 -8.892 1.00 83.19 173 TYR A O 1
ATOM 1326 N N . SER A 1 174 ? 5.778 13.804 -10.780 1.00 73.56 174 SER A N 1
ATOM 1327 C CA . SER A 1 174 ? 5.928 15.051 -11.532 1.00 73.56 174 SER A CA 1
ATOM 1328 C C . SER A 1 174 ? 5.081 16.152 -10.897 1.00 73.56 174 SER A C 1
ATOM 1330 O O . SER A 1 174 ? 3.856 16.171 -11.026 1.00 73.56 174 SER A O 1
ATOM 1332 N N . LEU A 1 175 ? 5.731 17.083 -10.198 1.00 51.72 175 LEU A N 1
ATOM 1333 C CA . LEU A 1 175 ? 5.102 18.341 -9.807 1.00 51.72 175 LEU A CA 1
ATOM 1334 C C . LEU A 1 175 ? 4.751 19.117 -11.087 1.00 51.72 175 LEU A C 1
ATOM 1336 O O . LEU A 1 175 ? 5.572 19.144 -12.009 1.00 51.72 175 LEU A O 1
ATOM 1340 N N . PRO A 1 176 ? 3.571 19.757 -11.176 1.00 46.62 176 PRO A N 1
ATOM 1341 C CA . PRO A 1 176 ? 3.285 20.629 -12.305 1.00 46.62 176 PRO A CA 1
ATOM 1342 C C . PRO A 1 176 ? 4.399 21.687 -12.409 1.00 46.62 176 PRO A C 1
ATOM 1344 O O . PRO A 1 176 ? 4.771 22.262 -11.384 1.00 46.62 176 PRO A O 1
ATOM 1347 N N . PRO A 1 177 ? 4.937 21.963 -13.613 1.00 45.31 177 PRO A N 1
ATOM 1348 C CA . PRO A 1 177 ? 6.110 22.823 -13.790 1.00 45.31 177 PRO A CA 1
ATOM 1349 C C . PRO A 1 177 ? 5.903 24.302 -13.415 1.00 45.31 177 PRO A C 1
ATOM 1351 O O . PRO A 1 177 ? 6.819 25.099 -13.591 1.00 45.31 177 PRO A O 1
ATOM 1354 N N . TYR A 1 178 ? 4.743 24.689 -12.876 1.00 43.53 178 TYR A N 1
ATOM 1355 C CA . TYR A 1 178 ? 4.457 26.058 -12.459 1.00 43.53 178 TYR A CA 1
ATOM 1356 C C . TYR A 1 178 ? 3.569 26.088 -11.206 1.00 43.53 178 TYR A C 1
ATOM 1358 O O . TYR A 1 178 ? 2.379 25.772 -11.273 1.00 43.53 178 TYR A O 1
ATOM 1366 N N . ILE A 1 179 ? 4.160 26.513 -10.084 1.00 40.22 179 ILE A N 1
ATOM 1367 C CA . ILE A 1 179 ? 3.501 27.248 -8.991 1.00 40.22 179 ILE A CA 1
ATOM 1368 C C . ILE A 1 179 ? 4.332 28.507 -8.753 1.00 40.22 179 ILE A C 1
ATOM 1370 O O . ILE A 1 179 ? 5.576 28.370 -8.702 1.00 40.22 179 ILE A O 1
#

Organism: NCBI:txid38414

pLDDT: mean 82.8, std 13.24, range [40.22, 97.38]

Nearest PDB structures (foldseek):
  5mri-assembly1_A  TM=4.383E-01  e=2.319E-02  Homo sapiens
  8bbf-assembly1_A  TM=3.984E-01  e=2.459E-02  Homo sapiens
  8hmf-assembly1_E  TM=4.410E-01  e=2.591E-01  Tetrahymena thermophila
  8hme-assembly1_E  TM=4.476E-01  e=6.266E-01  Tetrahymena thermophila
  5h3s-assembly2_B  TM=3.728E-01  e=1.429E+00  Homo sapiens